Protein AF-A0A538LQ03-F1 (afdb_monomer)

Nearest PDB structures (foldseek):
  4dzg-assembly1_A  TM=8.318E-01  e=1.086E-07  Aeromonas hydrophila subsp. hydrophila ATCC 7966
  1pm4-assembly1_C  TM=5.950E-01  e=1.095E-03  Yersinia pseudotuberculosis
  3x0t-assembly2_B  TM=5.230E-01  e=1.884E-03  Vibrio parahaemolyticus M0605
  2yc4-assembly1_A  TM=4.981E-01  e=4.591E-02  Chlamydomonas reinhardtii
  2yc2-assembly2_B  TM=4.457E-01  e=8.906E-02  Chlamydomonas reinhardtii

pLDDT: mean 90.68, std 11.13, range [35.88, 98.88]

Structure (mmCIF, N/CA/C/O backbone):
data_AF-A0A538LQ03-F1
#
_entry.id   AF-A0A538LQ03-F1
#
loop_
_atom_site.group_PDB
_atom_site.id
_atom_site.type_symbol
_atom_site.label_atom_id
_atom_site.label_alt_id
_atom_site.label_comp_id
_atom_site.label_asym_id
_atom_site.label_entity_id
_atom_site.label_seq_id
_atom_site.pdbx_PDB_ins_code
_atom_site.Cartn_x
_atom_site.Cartn_y
_atom_site.Cartn_z
_atom_site.occupancy
_atom_site.B_iso_or_equiv
_atom_site.auth_seq_id
_atom_site.auth_comp_id
_atom_site.auth_asym_id
_atom_site.auth_atom_id
_atom_site.pdbx_PDB_model_num
ATOM 1 N N . MET A 1 1 ? 5.755 12.522 4.413 1.00 53.31 1 MET A N 1
ATOM 2 C CA . MET A 1 1 ? 7.023 13.303 4.413 1.00 53.31 1 MET A CA 1
ATOM 3 C C . MET A 1 1 ? 7.186 14.099 5.720 1.00 53.31 1 MET A C 1
ATOM 5 O O . MET A 1 1 ? 6.198 14.303 6.409 1.00 53.31 1 MET A O 1
ATOM 9 N N . GLN A 1 2 ? 8.404 14.537 6.096 1.00 43.56 2 GLN A N 1
ATOM 10 C CA . GLN A 1 2 ? 8.667 15.404 7.278 1.00 43.56 2 GLN A CA 1
ATOM 11 C C . GLN A 1 2 ? 9.223 16.809 6.935 1.00 43.56 2 GLN A C 1
ATOM 13 O O . GLN A 1 2 ? 9.561 17.558 7.851 1.00 43.56 2 GLN A O 1
ATOM 18 N N . ASN A 1 3 ? 9.298 17.206 5.655 1.00 45.72 3 ASN A N 1
ATOM 19 C CA . ASN A 1 3 ? 9.699 18.563 5.254 1.00 45.72 3 ASN A CA 1
ATOM 20 C C . ASN A 1 3 ? 8.519 19.335 4.622 1.00 45.72 3 ASN A C 1
ATOM 22 O O . ASN A 1 3 ? 8.229 19.113 3.451 1.00 45.72 3 ASN A O 1
ATOM 26 N N . PRO A 1 4 ? 7.880 20.273 5.345 1.00 44.44 4 PRO A N 1
ATOM 27 C CA . PRO A 1 4 ? 6.720 21.030 4.862 1.00 44.44 4 PRO A CA 1
ATOM 28 C C . PRO A 1 4 ? 6.959 21.909 3.623 1.00 44.44 4 PRO A C 1
ATOM 30 O O . PRO A 1 4 ? 5.992 22.368 3.028 1.00 44.44 4 PRO A O 1
ATOM 33 N N . ALA A 1 5 ? 8.216 22.199 3.259 1.00 46.69 5 ALA A N 1
ATOM 34 C CA . ALA A 1 5 ? 8.541 23.007 2.078 1.00 46.69 5 ALA A CA 1
ATOM 35 C C . ALA A 1 5 ? 8.542 22.199 0.765 1.00 46.69 5 ALA A C 1
ATOM 37 O O . ALA A 1 5 ? 8.423 22.787 -0.302 1.00 46.69 5 ALA A O 1
ATOM 38 N N . GLU A 1 6 ? 8.644 20.872 0.863 1.00 56.97 6 GLU A N 1
ATOM 39 C CA . GLU A 1 6 ? 8.714 19.928 -0.266 1.00 56.97 6 GLU A CA 1
ATOM 40 C C . GLU A 1 6 ? 7.572 18.894 -0.206 1.00 56.97 6 GLU A C 1
ATOM 42 O O . GLU A 1 6 ? 7.520 17.956 -0.998 1.00 56.97 6 GLU A O 1
ATOM 47 N N . ASP A 1 7 ? 6.666 19.037 0.769 1.00 63.66 7 ASP A N 1
ATOM 48 C CA . ASP A 1 7 ? 5.529 18.144 0.965 1.00 63.66 7 ASP A CA 1
ATOM 49 C C . ASP A 1 7 ? 4.462 18.455 -0.086 1.00 63.66 7 ASP A C 1
ATOM 51 O O . ASP A 1 7 ? 3.664 19.382 0.051 1.00 63.66 7 ASP A O 1
ATOM 55 N N . THR A 1 8 ? 4.469 17.680 -1.167 1.00 75.38 8 THR A N 1
ATOM 56 C CA . THR A 1 8 ? 3.486 17.772 -2.254 1.00 75.38 8 THR A CA 1
ATOM 57 C C . THR A 1 8 ? 2.180 17.045 -1.931 1.00 75.38 8 THR A C 1
ATOM 59 O O . THR A 1 8 ? 1.362 16.834 -2.826 1.00 75.38 8 THR A O 1
ATOM 62 N N . PHE A 1 9 ? 1.958 16.681 -0.659 1.00 84.94 9 PHE A N 1
ATOM 63 C CA . PHE A 1 9 ? 0.757 15.981 -0.223 1.00 84.94 9 PHE A CA 1
ATOM 64 C C . PHE A 1 9 ? -0.510 16.710 -0.669 1.00 84.94 9 PHE A C 1
ATOM 66 O O . PHE A 1 9 ? -0.747 17.880 -0.350 1.00 84.94 9 PHE A O 1
ATOM 73 N N . SER A 1 10 ? -1.371 15.970 -1.356 1.00 89.44 10 SER A N 1
ATOM 74 C CA . SER A 1 10 ? -2.671 16.444 -1.796 1.00 89.44 10 SER A CA 1
ATOM 75 C C . SER A 1 10 ? -3.767 15.618 -1.145 1.00 89.44 10 SER A C 1
ATOM 77 O O . SER A 1 10 ? -3.908 14.422 -1.391 1.00 89.44 10 SER A O 1
ATOM 79 N N . THR A 1 11 ? -4.623 16.278 -0.362 1.00 87.25 11 THR A N 1
ATOM 80 C CA . THR A 1 11 ? -5.806 15.628 0.222 1.00 87.25 11 THR A CA 1
ATOM 81 C C . THR A 1 11 ? -6.743 15.077 -0.854 1.00 87.25 11 THR A C 1
ATOM 83 O O . THR A 1 11 ? -7.378 14.050 -0.641 1.00 87.25 11 THR A O 1
ATOM 86 N N . ILE A 1 12 ? -6.832 15.739 -2.011 1.00 91.56 12 ILE A N 1
ATOM 87 C CA . ILE A 1 12 ? -7.685 15.284 -3.117 1.00 91.56 12 ILE A CA 1
ATOM 88 C C . ILE A 1 12 ? -7.093 14.029 -3.767 1.00 91.56 12 ILE A C 1
ATOM 90 O O . ILE A 1 12 ? -7.844 13.112 -4.089 1.00 91.56 12 ILE A O 1
ATOM 94 N N . GLU A 1 13 ? -5.768 13.965 -3.927 1.00 93.75 13 GLU A N 1
ATOM 95 C CA . GLU A 1 13 ? -5.090 12.768 -4.437 1.00 93.75 13 GLU A CA 1
ATOM 96 C C . GLU A 1 13 ? -5.285 11.589 -3.479 1.00 93.75 13 GLU A C 1
ATOM 98 O O . GLU A 1 13 ? -5.795 10.554 -3.896 1.00 93.75 13 GLU A O 1
ATOM 103 N N . ALA A 1 14 ? -5.027 11.781 -2.181 1.00 90.38 14 ALA A N 1
ATOM 104 C CA . ALA A 1 14 ? -5.251 10.755 -1.162 1.00 90.38 14 ALA A CA 1
ATOM 105 C C . ALA A 1 14 ? -6.704 10.245 -1.138 1.00 90.38 14 ALA A C 1
ATOM 107 O O . ALA A 1 14 ? -6.948 9.042 -1.081 1.00 90.38 14 ALA A O 1
ATOM 108 N N . GLN A 1 15 ? -7.691 11.139 -1.260 1.00 89.62 15 GLN A N 1
ATOM 109 C CA . GLN A 1 15 ? -9.102 10.747 -1.347 1.00 89.62 15 GLN A CA 1
ATOM 110 C C . GLN A 1 15 ? -9.434 9.979 -2.633 1.00 89.62 15 GLN A C 1
ATOM 112 O O . GLN A 1 15 ? -10.283 9.089 -2.602 1.00 89.62 15 GLN A O 1
ATOM 117 N N . ALA A 1 16 ? -8.796 10.308 -3.759 1.00 95.19 16 ALA A N 1
ATOM 118 C CA . ALA A 1 16 ? -8.988 9.594 -5.018 1.00 95.19 16 ALA A CA 1
ATOM 119 C C . ALA A 1 16 ? -8.391 8.177 -4.967 1.00 95.19 16 ALA A C 1
ATOM 121 O O . ALA A 1 16 ? -9.037 7.233 -5.424 1.00 95.19 16 ALA A O 1
ATOM 122 N N . ILE A 1 17 ? -7.207 8.032 -4.364 1.00 94.44 17 ILE A N 1
ATOM 123 C CA . ILE A 1 17 ? -6.542 6.751 -4.084 1.00 94.44 17 ILE A CA 1
ATOM 124 C C . ILE A 1 17 ? -7.436 5.878 -3.193 1.00 94.44 17 ILE A C 1
ATOM 126 O O . ILE A 1 17 ? -7.834 4.790 -3.608 1.00 94.44 17 ILE A O 1
ATOM 130 N N . ALA A 1 18 ? -7.863 6.400 -2.039 1.00 90.50 18 ALA A N 1
ATOM 131 C CA . ALA A 1 18 ? -8.771 5.713 -1.118 1.00 90.50 18 ALA A CA 1
ATOM 132 C C . ALA A 1 18 ? -10.097 5.311 -1.790 1.00 90.50 18 ALA A C 1
ATOM 134 O O . ALA A 1 18 ? -10.584 4.190 -1.632 1.00 90.50 18 ALA A O 1
ATOM 135 N N . TYR A 1 19 ? -10.674 6.201 -2.606 1.00 93.25 19 TYR A N 1
ATOM 136 C CA . TYR A 1 19 ? -11.875 5.884 -3.374 1.00 93.25 19 TYR A CA 1
ATOM 137 C C . TYR A 1 19 ? -11.641 4.706 -4.323 1.00 93.25 19 TYR A C 1
ATOM 139 O O . TYR A 1 19 ? -12.436 3.767 -4.314 1.00 93.25 19 TYR A O 1
ATOM 147 N N . ALA A 1 20 ? -10.576 4.726 -5.126 1.00 95.81 20 ALA A N 1
ATOM 148 C CA . ALA A 1 20 ? -10.274 3.646 -6.061 1.00 95.81 20 ALA A CA 1
ATOM 149 C C . ALA A 1 20 ? -9.995 2.319 -5.336 1.00 95.81 20 ALA A C 1
ATOM 151 O O . ALA A 1 20 ? -10.518 1.283 -5.755 1.00 95.81 20 ALA A O 1
ATOM 152 N N . TYR A 1 21 ? -9.272 2.353 -4.214 1.00 94.44 21 TYR A N 1
ATOM 153 C CA . TYR A 1 21 ? -9.023 1.172 -3.386 1.00 94.44 21 TYR A CA 1
ATOM 154 C C . TYR A 1 21 ? -10.332 0.581 -2.841 1.00 94.44 21 TYR A C 1
ATOM 156 O O . TYR A 1 21 ? -10.595 -0.605 -3.023 1.00 94.44 21 TYR A O 1
ATOM 164 N N . SER A 1 22 ? -11.249 1.414 -2.331 1.00 91.06 22 SER A N 1
ATOM 165 C CA . SER A 1 22 ? -12.585 0.969 -1.880 1.00 91.06 22 SER A CA 1
ATOM 166 C C . SER A 1 22 ? -13.462 0.366 -2.995 1.00 91.06 22 SER A C 1
ATOM 168 O O . SER A 1 22 ? -14.505 -0.237 -2.729 1.00 91.06 22 SER A O 1
ATOM 170 N N . LYS A 1 23 ? -13.080 0.547 -4.268 1.00 94.31 23 LYS A N 1
ATOM 171 C CA . LYS A 1 23 ? -13.726 -0.068 -5.441 1.00 94.31 23 LYS A CA 1
ATOM 172 C C . LYS A 1 23 ? -13.047 -1.359 -5.900 1.00 94.31 23 LYS A C 1
ATOM 174 O O . LYS A 1 23 ? -13.453 -1.899 -6.926 1.00 94.31 23 LYS A O 1
ATOM 179 N N . GLY A 1 24 ? -12.066 -1.860 -5.151 1.00 94.31 24 GLY A N 1
ATOM 180 C CA . GLY A 1 24 ? -11.332 -3.084 -5.465 1.00 94.31 24 GLY A CA 1
ATOM 181 C C . GLY A 1 24 ? -10.208 -2.885 -6.482 1.00 94.31 24 GLY A C 1
ATOM 182 O O . GLY A 1 24 ? -9.761 -3.860 -7.079 1.00 94.31 24 GLY A O 1
ATOM 183 N N . ALA A 1 25 ? -9.759 -1.647 -6.718 1.00 97.25 25 ALA A N 1
ATOM 184 C CA . ALA A 1 25 ? -8.578 -1.408 -7.541 1.00 97.25 25 ALA A CA 1
ATOM 185 C C . ALA A 1 25 ? -7.294 -1.716 -6.755 1.00 97.25 25 ALA A C 1
ATOM 187 O O . ALA A 1 25 ? -7.217 -1.455 -5.554 1.00 97.25 25 ALA A O 1
ATOM 188 N N . VAL A 1 26 ? -6.277 -2.216 -7.457 1.00 97.88 26 VAL A N 1
ATOM 189 C CA . VAL A 1 26 ? -4.885 -2.228 -6.982 1.00 97.88 26 VAL A CA 1
ATOM 190 C C . VAL A 1 26 ? -4.209 -0.985 -7.538 1.00 97.88 26 VAL A C 1
ATOM 192 O O . VAL A 1 26 ? -4.279 -0.726 -8.742 1.00 97.88 26 VAL A O 1
ATOM 195 N N . LEU A 1 27 ? -3.593 -0.203 -6.659 1.00 97.94 27 LEU A N 1
ATOM 196 C CA . LEU A 1 27 ? -2.934 1.043 -7.009 1.00 97.94 27 LEU A CA 1
ATOM 197 C C . LEU A 1 27 ? -1.433 0.816 -6.980 1.00 97.94 27 LEU A C 1
ATOM 199 O O . LEU A 1 27 ? -0.903 0.300 -6.006 1.00 97.94 27 LEU A O 1
ATOM 203 N N . VAL A 1 28 ? -0.764 1.178 -8.068 1.00 98.75 28 VAL A N 1
ATOM 204 C CA . VAL A 1 28 ? 0.671 0.962 -8.246 1.00 98.75 28 VAL A CA 1
ATOM 205 C C . VAL A 1 28 ? 1.285 2.273 -8.698 1.00 98.75 28 VAL A C 1
ATOM 207 O O . V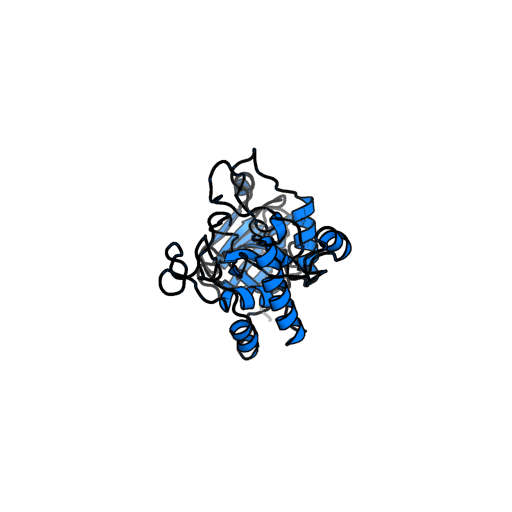AL A 1 28 ? 0.815 2.874 -9.668 1.00 98.75 28 VAL A O 1
ATOM 210 N N . ALA A 1 29 ? 2.334 2.716 -8.015 1.00 98.25 29 ALA A N 1
ATOM 211 C CA . ALA A 1 29 ? 2.996 3.972 -8.322 1.00 98.25 29 ALA A CA 1
ATOM 212 C C . ALA A 1 29 ? 4.516 3.833 -8.290 1.00 98.25 29 ALA A C 1
ATOM 214 O O . ALA A 1 29 ? 5.097 3.082 -7.513 1.00 98.25 29 ALA A O 1
ATOM 215 N N . ALA A 1 30 ? 5.171 4.597 -9.154 1.00 97.88 30 ALA A N 1
ATOM 216 C CA . ALA A 1 30 ? 6.613 4.753 -9.130 1.00 97.88 30 ALA A CA 1
ATOM 217 C C . ALA A 1 30 ? 7.032 5.564 -7.889 1.00 97.88 30 ALA A C 1
ATOM 219 O O . ALA A 1 30 ? 6.447 6.614 -7.626 1.00 97.88 30 ALA A O 1
ATOM 220 N N . VAL A 1 31 ? 8.073 5.132 -7.168 1.00 96.19 31 VAL A N 1
ATOM 221 C CA . VAL A 1 31 ? 8.580 5.867 -5.981 1.00 96.19 31 VAL A CA 1
ATOM 222 C C . VAL A 1 31 ? 9.226 7.218 -6.327 1.00 96.19 31 VAL A C 1
ATOM 224 O O . VAL A 1 31 ? 9.438 8.060 -5.450 1.00 96.19 31 VAL A O 1
ATOM 227 N N . GLY A 1 32 ? 9.510 7.452 -7.609 1.00 94.44 32 GLY A N 1
ATOM 228 C CA . GLY A 1 32 ? 10.061 8.693 -8.146 1.00 94.44 32 GLY A CA 1
ATOM 229 C C . GLY A 1 32 ? 11.525 8.567 -8.565 1.00 94.44 32 GLY A C 1
ATOM 230 O O . GLY A 1 32 ? 12.209 7.597 -8.224 1.00 94.44 32 GLY A O 1
ATOM 231 N N . ASN A 1 33 ? 11.985 9.556 -9.335 1.00 93.06 33 ASN A N 1
ATOM 232 C CA . ASN A 1 33 ? 13.361 9.647 -9.817 1.00 93.06 33 ASN A CA 1
ATOM 233 C C . ASN A 1 33 ? 14.015 10.910 -9.240 1.00 93.06 33 ASN A C 1
ATOM 235 O O . ASN A 1 33 ? 13.532 12.020 -9.462 1.00 93.06 33 ASN A O 1
ATOM 239 N N . GLY A 1 34 ? 15.084 10.738 -8.472 1.00 85.88 34 GLY A N 1
ATOM 240 C CA . GLY A 1 34 ? 15.733 11.786 -7.692 1.00 85.88 34 GLY A CA 1
ATOM 241 C C . GLY A 1 34 ? 16.721 12.641 -8.478 1.00 85.88 34 GLY A C 1
ATOM 242 O O . GLY A 1 34 ? 17.442 13.403 -7.848 1.00 85.88 34 GLY A O 1
ATOM 243 N N . ASP A 1 35 ? 16.770 12.543 -9.809 1.00 77.44 35 ASP A N 1
ATOM 244 C CA . ASP A 1 35 ? 17.813 13.121 -10.682 1.00 77.44 35 ASP A CA 1
ATOM 245 C C . ASP A 1 35 ? 17.981 14.646 -10.592 1.00 77.44 35 ASP A C 1
ATOM 247 O O . ASP A 1 35 ? 19.008 15.187 -11.006 1.00 77.44 35 ASP A O 1
ATOM 251 N N . GLU A 1 36 ? 17.028 15.344 -9.975 1.00 65.81 36 GLU A N 1
ATOM 252 C CA . GLU A 1 36 ? 17.066 16.794 -9.742 1.00 65.81 36 GLU A CA 1
ATOM 253 C C . GLU A 1 36 ? 17.008 17.170 -8.247 1.00 65.81 36 GLU A C 1
ATOM 255 O O . GLU A 1 36 ? 16.933 18.346 -7.889 1.00 65.81 36 GLU A O 1
ATOM 260 N N . ALA A 1 37 ? 17.058 16.186 -7.344 1.00 67.31 37 ALA A N 1
ATOM 261 C CA . ALA A 1 37 ? 16.914 16.409 -5.911 1.00 67.31 37 ALA A CA 1
ATOM 262 C C . ALA A 1 37 ? 18.208 16.945 -5.254 1.00 67.31 37 ALA A C 1
ATOM 264 O O . ALA A 1 37 ? 19.308 16.547 -5.649 1.00 67.31 37 ALA A O 1
ATOM 265 N N . PRO A 1 38 ? 18.113 17.771 -4.185 1.00 69.12 38 PRO A N 1
ATOM 266 C CA . PRO A 1 38 ? 19.280 18.286 -3.453 1.00 69.12 38 PRO A CA 1
ATOM 267 C C . PRO A 1 38 ? 20.184 17.194 -2.860 1.00 69.12 38 PRO A C 1
ATOM 269 O O . PRO A 1 38 ? 21.375 17.414 -2.643 1.00 69.12 38 PRO A O 1
ATOM 272 N N . SER A 1 39 ? 19.610 16.020 -2.582 1.00 73.75 39 SER A N 1
ATOM 273 C CA . SER A 1 39 ? 20.321 14.808 -2.185 1.00 73.75 39 SER A CA 1
ATOM 274 C C . SER A 1 39 ? 19.962 13.672 -3.135 1.00 73.75 39 SER A C 1
ATOM 276 O O . SER A 1 39 ? 18.783 13.346 -3.268 1.00 73.75 39 SER A O 1
ATOM 278 N N . GLN A 1 40 ? 20.973 13.043 -3.733 1.00 76.81 40 GLN A N 1
ATOM 279 C CA . GLN A 1 40 ? 20.802 11.888 -4.610 1.00 76.81 40 GLN A CA 1
ATOM 280 C C . GLN A 1 40 ? 21.556 10.681 -4.065 1.00 76.81 40 GLN A C 1
ATOM 282 O O . GLN A 1 40 ? 22.755 10.797 -3.779 1.00 76.81 40 GLN A O 1
ATOM 287 N N . PRO A 1 41 ? 20.890 9.522 -3.918 1.00 80.75 41 PRO A N 1
ATOM 288 C CA . PRO A 1 41 ? 19.453 9.270 -4.132 1.00 80.75 41 PRO A CA 1
ATOM 289 C C . PRO A 1 41 ? 18.552 9.968 -3.101 1.00 80.75 41 PRO A C 1
ATOM 291 O O . PRO A 1 41 ? 18.934 10.114 -1.937 1.00 80.75 41 PRO A O 1
ATOM 294 N N . TRP A 1 42 ? 17.341 10.354 -3.515 1.00 87.81 42 TRP A N 1
ATOM 295 C CA . TRP A 1 42 ? 16.349 10.960 -2.624 1.00 87.81 42 TRP A CA 1
ATOM 296 C C . TRP A 1 42 ? 15.796 9.907 -1.641 1.00 87.81 42 TRP A C 1
ATOM 298 O O . TRP A 1 42 ? 15.414 8.817 -2.077 1.00 87.81 42 TRP A O 1
ATOM 308 N N . PRO A 1 43 ? 15.767 10.183 -0.321 1.00 90.94 43 PRO A N 1
ATOM 309 C CA . PRO A 1 43 ? 15.463 9.179 0.702 1.00 90.94 43 PRO A CA 1
ATOM 310 C C . PRO A 1 43 ? 13.968 9.056 1.038 1.00 90.94 43 PRO A C 1
ATOM 312 O O . PRO A 1 43 ? 13.643 8.481 2.078 1.00 90.94 43 PRO A O 1
ATOM 315 N N . TYR A 1 44 ? 13.083 9.614 0.205 1.00 90.88 44 TYR A N 1
ATOM 316 C CA . TYR A 1 44 ? 11.634 9.481 0.365 1.00 90.88 44 TYR A CA 1
ATOM 317 C C . TYR A 1 44 ? 10.946 9.088 -0.945 1.00 90.88 44 TYR A C 1
ATOM 319 O O . TYR A 1 44 ? 11.350 9.529 -2.023 1.00 90.88 44 TYR A O 1
ATOM 327 N N . ALA A 1 45 ? 9.853 8.336 -0.857 1.00 92.88 45 ALA A N 1
ATOM 328 C CA . ALA A 1 45 ? 8.962 8.116 -1.988 1.00 92.88 45 ALA A CA 1
ATOM 329 C C . ALA A 1 45 ? 8.191 9.407 -2.310 1.00 92.88 45 ALA A C 1
ATOM 331 O O . ALA A 1 45 ? 7.889 10.222 -1.434 1.00 92.88 45 ALA A O 1
ATOM 332 N N . SER A 1 46 ? 7.873 9.607 -3.587 1.00 92.25 46 SER A N 1
ATOM 333 C CA . SER A 1 46 ? 6.987 10.686 -4.037 1.00 92.25 46 SER A CA 1
ATOM 334 C C . SER A 1 46 ? 5.523 10.269 -3.921 1.00 92.25 46 SER A C 1
ATOM 336 O O . SER A 1 46 ? 5.203 9.087 -4.024 1.00 92.25 46 SER A O 1
ATOM 338 N N . TYR A 1 47 ? 4.609 11.223 -3.755 1.00 92.12 47 TYR A N 1
ATOM 339 C CA . TYR A 1 47 ? 3.186 10.930 -3.934 1.00 92.12 47 TYR A CA 1
ATOM 340 C C . TYR A 1 47 ? 2.895 10.627 -5.422 1.00 92.12 47 TYR A C 1
ATOM 342 O O . TYR A 1 47 ? 3.525 11.239 -6.292 1.00 92.12 47 TYR A O 1
ATOM 350 N N . PRO A 1 48 ? 2.004 9.664 -5.734 1.00 95.00 48 PRO A N 1
ATOM 351 C CA . PRO A 1 48 ? 1.140 8.932 -4.805 1.00 95.00 48 PRO A CA 1
ATOM 352 C C . PRO A 1 48 ? 1.751 7.664 -4.182 1.00 95.00 48 PRO A C 1
ATOM 354 O O . PRO A 1 48 ? 1.072 7.052 -3.371 1.00 95.00 48 PRO A O 1
ATOM 357 N N . ALA A 1 49 ? 2.989 7.258 -4.499 1.00 95.81 49 ALA A N 1
ATOM 358 C CA . ALA A 1 49 ? 3.606 6.074 -3.875 1.00 95.81 49 ALA A CA 1
ATOM 359 C C . ALA A 1 49 ? 3.732 6.209 -2.347 1.00 95.81 49 ALA A C 1
ATOM 361 O O . ALA A 1 49 ? 3.598 5.233 -1.631 1.00 95.81 49 ALA A O 1
ATOM 362 N N . ALA A 1 50 ? 3.911 7.431 -1.837 1.00 93.69 50 ALA A N 1
ATOM 363 C CA . ALA A 1 50 ? 3.940 7.718 -0.401 1.00 93.69 50 ALA A CA 1
ATOM 364 C C . ALA A 1 50 ? 2.550 7.793 0.281 1.00 93.69 50 ALA A C 1
ATOM 366 O O . ALA A 1 50 ? 2.399 8.500 1.282 1.00 93.69 50 ALA A O 1
ATOM 367 N N . LEU A 1 51 ? 1.520 7.143 -0.274 1.00 91.00 51 LEU A N 1
ATOM 368 C CA . LEU A 1 51 ? 0.173 7.059 0.307 1.00 91.00 51 LEU A CA 1
ATOM 369 C C . LEU A 1 51 ? -0.146 5.619 0.731 1.00 91.00 51 LEU A C 1
ATOM 371 O O . LEU A 1 51 ? 0.282 4.693 0.046 1.00 91.00 51 LEU A O 1
ATOM 375 N N . PRO A 1 52 ? -0.957 5.427 1.790 1.00 88.69 52 PRO A N 1
ATOM 376 C CA . PRO A 1 52 ? -1.507 4.117 2.126 1.00 88.69 52 PRO A CA 1
ATOM 377 C C . PRO A 1 52 ? -2.218 3.460 0.939 1.00 88.69 52 PRO A C 1
ATOM 379 O O . PRO A 1 52 ? -2.810 4.140 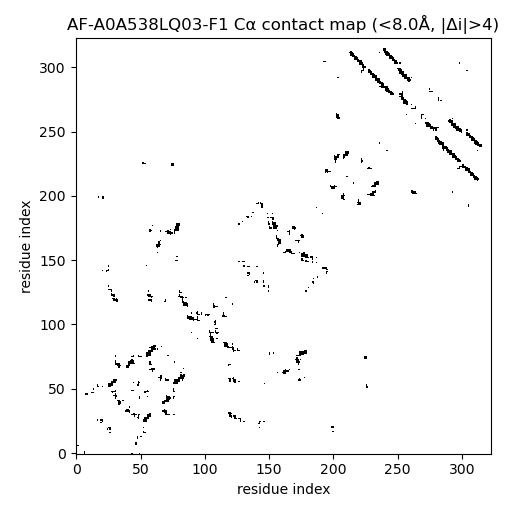0.089 1.00 88.69 52 PRO A O 1
ATOM 382 N N . HIS A 1 53 ? -2.170 2.130 0.909 1.00 91.38 53 HIS A N 1
ATOM 383 C CA . HIS A 1 53 ? -2.763 1.280 -0.127 1.00 91.38 53 HIS A CA 1
ATOM 384 C C . HIS A 1 53 ? -2.243 1.495 -1.564 1.00 91.38 53 HIS A C 1
ATOM 386 O O . HIS A 1 53 ? -2.899 1.083 -2.532 1.00 91.38 53 HIS A O 1
ATOM 392 N N . VAL A 1 54 ? -1.084 2.136 -1.733 1.00 96.44 54 VAL A N 1
ATOM 393 C CA . VAL A 1 54 ? -0.398 2.255 -3.023 1.00 96.44 54 VAL A CA 1
ATOM 394 C C . VAL A 1 54 ? 0.867 1.420 -2.983 1.00 96.44 54 VAL A C 1
ATOM 396 O O . VAL A 1 54 ? 1.761 1.711 -2.208 1.00 96.44 54 VAL A O 1
ATOM 399 N N . VAL A 1 55 ? 0.972 0.446 -3.885 1.00 98.38 55 VAL A N 1
ATOM 400 C CA . VAL A 1 55 ? 2.191 -0.345 -4.057 1.00 98.38 55 VAL A CA 1
ATOM 401 C C . VAL A 1 55 ? 3.261 0.539 -4.701 1.00 98.38 55 VAL A C 1
ATOM 403 O O . VAL A 1 55 ? 3.200 0.840 -5.903 1.00 98.38 55 VAL A O 1
ATOM 406 N N . GLY A 1 56 ? 4.226 0.978 -3.900 1.00 98.31 56 GLY A N 1
ATOM 407 C CA . GLY A 1 56 ? 5.387 1.753 -4.309 1.00 98.31 56 GLY A CA 1
ATOM 408 C C . GLY A 1 56 ? 6.434 0.879 -4.991 1.00 98.31 56 GLY A C 1
ATOM 409 O O . GLY A 1 56 ? 6.876 -0.133 -4.448 1.00 98.31 56 GLY A O 1
ATOM 410 N N . VAL A 1 57 ? 6.845 1.274 -6.200 1.00 98.81 57 VAL A N 1
ATOM 411 C CA . VAL A 1 57 ? 7.758 0.487 -7.039 1.00 98.81 57 VAL A CA 1
ATOM 412 C C . VAL A 1 57 ? 9.064 1.222 -7.327 1.00 98.81 57 VAL A C 1
ATOM 414 O O . VAL A 1 57 ? 9.068 2.244 -8.028 1.00 98.81 57 VAL A O 1
ATOM 417 N N . SER A 1 58 ? 10.182 0.671 -6.846 1.00 98.19 58 SER A N 1
ATOM 418 C CA . SER A 1 58 ? 11.535 1.111 -7.208 1.00 98.19 58 SER A CA 1
ATOM 419 C C . SER A 1 58 ? 12.075 0.413 -8.463 1.00 98.19 58 SER A C 1
ATOM 421 O O . SER A 1 58 ? 11.544 -0.594 -8.942 1.00 98.19 58 SER A O 1
ATOM 423 N N . ALA A 1 59 ? 13.127 0.984 -9.052 1.00 97.69 59 ALA A N 1
ATOM 424 C CA . ALA A 1 59 ? 13.719 0.475 -10.283 1.00 97.69 59 ALA A CA 1
ATOM 425 C C . ALA A 1 59 ? 14.870 -0.499 -10.003 1.00 97.69 59 ALA A C 1
ATOM 427 O O . ALA A 1 59 ? 15.682 -0.293 -9.104 1.00 97.69 59 ALA A O 1
ATOM 428 N N . LEU A 1 60 ? 15.002 -1.511 -10.857 1.00 97.19 60 LEU A N 1
ATOM 429 C CA . LEU A 1 60 ? 16.179 -2.369 -10.949 1.00 97.19 60 LEU A CA 1
ATOM 430 C C . LEU A 1 60 ? 16.854 -2.228 -12.309 1.00 97.19 60 LEU A C 1
ATOM 432 O O . LEU A 1 60 ? 16.204 -2.129 -13.354 1.00 97.19 60 LEU A O 1
ATOM 436 N N . THR A 1 61 ? 18.179 -2.286 -12.307 1.00 95.25 61 THR A N 1
ATOM 437 C CA . THR A 1 61 ? 18.964 -2.498 -13.520 1.00 95.25 61 THR A CA 1
ATOM 438 C C . THR A 1 61 ? 18.924 -3.968 -13.935 1.00 95.25 61 THR A C 1
ATOM 440 O O . THR A 1 61 ? 18.562 -4.854 -13.157 1.00 95.25 61 THR A O 1
ATOM 443 N N . ARG A 1 62 ? 19.385 -4.267 -15.156 1.00 91.88 62 ARG A N 1
ATOM 444 C CA . ARG A 1 62 ? 19.536 -5.653 -15.637 1.00 91.88 62 ARG A CA 1
ATOM 445 C C . ARG A 1 62 ? 20.406 -6.523 -14.719 1.00 91.88 62 ARG A C 1
ATOM 447 O O . ARG A 1 62 ? 20.201 -7.729 -14.668 1.00 91.88 62 ARG A O 1
ATOM 454 N N . SER A 1 63 ? 21.370 -5.934 -14.009 1.00 90.56 63 SER A N 1
ATOM 455 C CA . SER A 1 63 ? 22.229 -6.666 -13.073 1.00 90.56 63 SER A CA 1
ATOM 456 C C . SER A 1 63 ? 21.571 -6.924 -11.716 1.00 90.56 63 SER A C 1
ATOM 458 O O . SER A 1 63 ? 22.208 -7.537 -10.871 1.00 90.56 63 SER A O 1
ATOM 460 N N . GLY A 1 64 ? 20.342 -6.443 -11.493 1.00 91.69 64 GLY A N 1
ATOM 461 C CA . GLY A 1 64 ? 19.630 -6.537 -10.219 1.00 91.69 64 GLY A CA 1
ATOM 462 C C . GLY A 1 64 ? 19.995 -5.450 -9.208 1.00 91.69 64 GLY A C 1
ATOM 463 O O . GLY A 1 64 ? 19.584 -5.555 -8.061 1.00 91.69 64 GLY A O 1
ATOM 464 N N . ASN A 1 65 ? 20.753 -4.419 -9.602 1.00 95.19 65 ASN A N 1
ATOM 465 C CA . ASN A 1 65 ? 21.091 -3.311 -8.707 1.00 95.19 65 ASN A CA 1
ATOM 466 C C . ASN A 1 65 ? 19.987 -2.248 -8.729 1.00 95.19 65 ASN A C 1
ATOM 468 O O . ASN A 1 65 ? 19.374 -2.027 -9.771 1.00 95.19 65 ASN A O 1
ATOM 472 N N . VAL A 1 66 ? 19.801 -1.530 -7.624 1.00 95.69 66 VAL A N 1
ATOM 473 C CA . VAL A 1 66 ? 18.948 -0.333 -7.590 1.00 95.69 66 VAL A CA 1
ATOM 474 C C . VAL A 1 66 ? 19.768 0.867 -8.095 1.00 95.69 66 VAL A C 1
ATOM 476 O O . VAL A 1 66 ? 20.807 1.177 -7.497 1.00 95.69 66 VAL A O 1
ATOM 479 N N . PRO A 1 67 ? 19.380 1.518 -9.209 1.00 94.25 67 PRO A N 1
ATOM 480 C CA . PRO A 1 67 ? 20.107 2.657 -9.761 1.00 94.25 67 PRO A CA 1
ATOM 481 C C . PRO A 1 67 ? 19.971 3.892 -8.859 1.00 94.25 67 PRO A C 1
ATOM 483 O O . PRO A 1 67 ? 18.988 4.036 -8.134 1.00 94.25 67 PRO A O 1
ATOM 486 N N . ASP A 1 68 ? 20.954 4.797 -8.902 1.00 91.75 68 ASP A N 1
ATOM 487 C CA . ASP A 1 68 ? 20.994 5.972 -8.014 1.00 91.75 68 ASP A CA 1
ATOM 488 C C . ASP A 1 68 ? 19.868 6.983 -8.279 1.00 91.75 68 ASP A C 1
ATOM 490 O O . ASP A 1 68 ? 19.511 7.722 -7.365 1.00 91.75 68 ASP A O 1
ATOM 494 N N . PHE A 1 69 ? 19.266 6.978 -9.474 1.00 92.69 69 PHE A N 1
ATOM 495 C CA . PHE A 1 69 ? 18.080 7.790 -9.749 1.00 92.69 69 PHE A CA 1
ATOM 496 C C . PHE A 1 69 ? 16.858 7.315 -8.963 1.00 92.69 69 PHE A C 1
ATOM 498 O O . PHE A 1 69 ? 15.964 8.104 -8.687 1.00 92.69 69 PHE A O 1
ATOM 505 N N . SER A 1 70 ? 16.773 6.027 -8.611 1.00 95.81 70 SER A N 1
ATOM 506 C CA . SER A 1 70 ? 15.583 5.491 -7.957 1.00 95.81 70 SER A CA 1
ATOM 507 C C . SER A 1 70 ? 15.497 6.040 -6.542 1.00 95.81 70 SER A C 1
ATOM 509 O O . SER A 1 70 ? 16.382 5.793 -5.713 1.00 95.81 70 SER A O 1
ATOM 511 N N . ASN A 1 71 ? 14.401 6.741 -6.252 1.00 95.06 71 ASN A N 1
ATOM 512 C CA . ASN A 1 71 ? 14.102 7.154 -4.891 1.00 95.06 71 ASN A CA 1
ATOM 513 C C . ASN A 1 71 ? 14.025 5.934 -3.969 1.00 95.06 71 ASN A C 1
ATOM 515 O O . ASN A 1 71 ? 13.787 4.801 -4.399 1.00 95.06 71 ASN A O 1
ATOM 519 N N . ARG A 1 72 ? 14.258 6.191 -2.689 1.00 92.94 72 ARG A N 1
ATOM 520 C CA . ARG A 1 72 ? 14.261 5.195 -1.621 1.00 92.94 72 ARG A CA 1
ATOM 521 C C . ARG A 1 72 ? 13.237 5.605 -0.595 1.00 92.94 72 ARG A C 1
ATOM 523 O O . ARG A 1 72 ? 13.035 6.794 -0.400 1.00 92.94 72 ARG A O 1
ATOM 530 N N . ASP A 1 73 ? 12.650 4.648 0.094 1.00 94.62 73 ASP A N 1
ATOM 531 C CA . ASP A 1 73 ? 11.814 4.947 1.246 1.00 94.62 73 ASP A CA 1
ATOM 532 C C . ASP A 1 73 ? 11.763 3.717 2.150 1.00 94.62 73 ASP A C 1
ATOM 534 O O . ASP A 1 73 ? 11.524 2.618 1.656 1.00 94.62 73 ASP A O 1
ATOM 538 N N . PRO A 1 74 ? 12.026 3.841 3.458 1.00 93.56 74 PRO A N 1
ATOM 539 C CA . PRO A 1 74 ? 11.939 2.702 4.360 1.00 93.56 74 PRO A CA 1
ATOM 540 C C . PRO A 1 74 ? 10.502 2.223 4.586 1.00 93.56 74 PRO A C 1
ATOM 542 O O . PRO A 1 74 ? 10.340 1.117 5.089 1.00 93.56 74 PRO A O 1
ATOM 545 N N . ILE A 1 75 ? 9.482 3.025 4.275 1.00 92.56 75 ILE A N 1
ATOM 546 C CA . ILE A 1 75 ? 8.067 2.704 4.483 1.00 92.56 75 ILE A CA 1
ATOM 547 C C . ILE A 1 75 ? 7.352 2.463 3.157 1.00 92.56 75 ILE A C 1
ATOM 549 O O . ILE A 1 75 ? 6.735 1.425 3.036 1.00 92.56 75 ILE A O 1
ATOM 553 N N . PHE A 1 76 ? 7.485 3.350 2.173 1.00 95.31 76 PHE A N 1
ATOM 554 C CA . PHE A 1 76 ? 6.625 3.390 0.974 1.00 95.31 76 PHE A CA 1
ATOM 555 C C . PHE A 1 76 ? 7.268 2.835 -0.308 1.00 95.31 76 PHE A C 1
ATOM 557 O O . PHE A 1 76 ? 6.919 3.217 -1.425 1.00 95.31 76 PHE A O 1
ATOM 564 N N . ASN A 1 77 ? 8.309 2.025 -0.158 1.00 97.44 77 ASN A N 1
ATOM 565 C CA . ASN A 1 77 ? 8.902 1.285 -1.260 1.00 97.44 77 ASN A CA 1
ATOM 566 C C . ASN A 1 77 ? 8.675 -0.200 -0.996 1.00 97.44 77 ASN A C 1
ATOM 568 O O . ASN A 1 77 ? 9.352 -0.781 -0.144 1.00 97.44 77 ASN A O 1
ATOM 572 N N . ASP A 1 78 ? 7.722 -0.795 -1.706 1.00 98.12 78 ASP A N 1
ATOM 573 C CA . ASP A 1 78 ? 7.157 -2.093 -1.331 1.00 98.12 78 ASP A CA 1
ATOM 574 C C . ASP A 1 78 ? 7.768 -3.221 -2.130 1.00 98.12 78 ASP A C 1
ATOM 576 O O . ASP A 1 78 ? 8.068 -4.274 -1.577 1.00 98.12 78 ASP A O 1
ATOM 580 N N . LEU A 1 79 ? 8.062 -2.995 -3.407 1.00 98.62 79 LEU A N 1
ATOM 581 C CA . LEU A 1 79 ? 8.898 -3.899 -4.184 1.00 98.62 79 LEU A CA 1
ATOM 582 C C . LEU A 1 79 ? 9.593 -3.168 -5.328 1.00 98.62 79 LEU A C 1
ATOM 584 O O . LEU A 1 79 ? 9.393 -1.985 -5.587 1.00 98.62 79 LEU A O 1
ATOM 588 N N . SER A 1 80 ? 10.416 -3.900 -6.057 1.00 98.50 80 SER A N 1
ATOM 589 C CA . SER A 1 80 ? 11.209 -3.372 -7.152 1.00 98.50 80 SER A CA 1
ATOM 590 C C . SER A 1 80 ? 10.984 -4.172 -8.427 1.00 98.50 80 SER A C 1
ATOM 592 O O . SER A 1 80 ? 10.712 -5.373 -8.408 1.00 98.50 80 SER A O 1
ATOM 594 N N . ALA A 1 81 ? 11.088 -3.515 -9.575 1.00 98.56 81 ALA A N 1
ATOM 595 C CA . ALA A 1 81 ? 10.970 -4.166 -10.876 1.00 98.56 81 ALA A CA 1
ATOM 596 C C . ALA A 1 81 ? 11.974 -3.564 -11.869 1.00 98.56 81 ALA A C 1
ATOM 598 O O . ALA A 1 81 ? 12.490 -2.468 -11.636 1.00 98.56 81 ALA A O 1
ATOM 599 N N . PRO A 1 82 ? 12.300 -4.255 -12.978 1.00 97.44 82 PRO A N 1
ATOM 600 C CA . PRO A 1 82 ? 13.198 -3.716 -13.995 1.00 97.44 82 PRO A CA 1
ATOM 601 C C . PRO A 1 82 ? 12.772 -2.313 -14.446 1.00 97.44 82 PRO A C 1
ATOM 603 O O . PRO A 1 82 ? 11.659 -2.125 -14.917 1.00 97.44 82 PRO A O 1
ATOM 606 N N . GLY A 1 83 ? 13.650 -1.324 -14.316 1.00 95.69 83 GLY A N 1
ATOM 607 C CA . GLY A 1 83 ? 13.335 0.076 -14.620 1.00 95.69 83 GLY A CA 1
ATOM 608 C C . GLY A 1 83 ? 14.436 0.816 -15.370 1.00 95.69 83 GLY A C 1
ATOM 609 O O . GLY A 1 83 ? 14.302 2.009 -15.598 1.00 95.69 83 GLY A O 1
ATOM 610 N N . ALA A 1 84 ? 15.521 0.143 -15.756 1.00 93.19 84 ALA A N 1
ATOM 611 C CA . ALA A 1 84 ? 16.591 0.738 -16.553 1.00 93.19 84 ALA A CA 1
ATOM 612 C C . ALA A 1 84 ? 16.800 -0.031 -17.861 1.00 93.19 84 ALA A C 1
ATOM 614 O O . ALA A 1 84 ? 16.794 -1.266 -17.866 1.00 93.19 84 ALA A O 1
ATOM 615 N N . SER A 1 85 ? 17.039 0.707 -18.953 1.00 89.75 85 SER A N 1
ATOM 616 C CA . SER A 1 85 ? 17.198 0.153 -20.307 1.00 89.75 85 SER A CA 1
ATOM 617 C C . SER A 1 85 ? 15.982 -0.671 -20.753 1.00 89.75 85 SER A C 1
ATOM 619 O O . SER A 1 85 ? 16.123 -1.796 -21.244 1.00 89.75 85 SER A O 1
ATOM 621 N N . ILE A 1 86 ? 14.780 -0.127 -20.537 1.00 92.19 86 ILE A N 1
ATOM 622 C CA . ILE A 1 86 ? 13.521 -0.812 -20.846 1.00 92.19 86 ILE A CA 1
ATOM 623 C C . ILE A 1 86 ? 13.092 -0.501 -22.276 1.00 92.19 86 ILE A C 1
ATOM 625 O O . ILE A 1 86 ? 12.780 0.635 -22.624 1.00 92.19 86 ILE A O 1
ATOM 629 N N . PHE A 1 87 ? 13.045 -1.547 -23.098 1.00 91.56 87 PHE A N 1
ATOM 630 C CA . PHE A 1 87 ? 12.489 -1.473 -24.442 1.00 91.56 87 PHE A CA 1
ATOM 631 C C . PHE A 1 87 ? 10.961 -1.483 -24.379 1.00 91.56 87 PHE A C 1
ATOM 633 O O . PHE A 1 87 ? 10.369 -2.349 -23.730 1.00 91.56 87 PHE A O 1
ATOM 640 N N . SER A 1 88 ? 10.315 -0.535 -25.054 1.00 92.25 88 SER A N 1
ATOM 641 C CA . SER A 1 88 ? 8.858 -0.415 -25.043 1.00 92.25 88 SER A CA 1
ATOM 642 C C . SER A 1 88 ? 8.320 0.173 -26.346 1.00 92.25 88 SER A C 1
ATOM 644 O O . SER A 1 88 ? 9.059 0.646 -27.212 1.00 92.25 88 SER A O 1
ATOM 646 N N . THR A 1 89 ? 7.000 0.147 -26.498 1.00 92.31 89 THR A N 1
ATOM 647 C CA . THR A 1 89 ? 6.311 0.873 -27.566 1.00 92.31 89 THR A CA 1
ATOM 648 C C . THR A 1 89 ? 6.475 2.379 -27.380 1.00 92.31 89 THR A C 1
ATOM 650 O O . THR A 1 89 ? 6.426 2.881 -26.258 1.00 92.31 89 THR A O 1
ATOM 653 N N . PHE A 1 90 ? 6.592 3.115 -28.481 1.00 91.12 90 PHE A N 1
ATOM 654 C CA . PHE A 1 90 ? 6.665 4.573 -28.500 1.00 91.12 90 PHE A CA 1
ATOM 655 C C . PHE A 1 90 ? 5.715 5.131 -29.569 1.00 91.12 90 PHE A C 1
ATOM 657 O O . PHE A 1 90 ? 5.508 4.476 -30.595 1.00 91.12 90 PHE A O 1
ATOM 664 N N . PRO A 1 91 ? 5.108 6.320 -29.389 1.00 91.56 91 PRO A N 1
ATOM 665 C CA . PRO A 1 91 ? 4.182 6.857 -30.380 1.00 91.56 91 PRO A CA 1
ATOM 666 C C . PRO A 1 91 ? 4.821 6.942 -31.772 1.00 91.56 91 PRO A C 1
ATOM 668 O O . PRO A 1 91 ? 5.787 7.674 -31.991 1.00 91.56 91 PRO A O 1
ATOM 671 N N . LYS A 1 92 ? 4.256 6.209 -32.739 1.00 90.75 92 LYS A N 1
ATOM 672 C CA . LYS A 1 92 ? 4.805 6.093 -34.103 1.00 90.75 92 LYS A CA 1
ATOM 673 C C . LYS A 1 92 ? 4.952 7.443 -34.815 1.00 90.75 92 LYS A C 1
ATOM 675 O O . LYS A 1 92 ? 5.859 7.629 -35.619 1.00 90.75 92 LYS A O 1
ATOM 680 N N . SER A 1 93 ? 4.080 8.404 -34.507 1.00 90.62 93 SER A N 1
ATOM 681 C CA . SER A 1 93 ? 4.176 9.774 -35.026 1.00 90.62 93 SER A CA 1
ATOM 682 C C . SER A 1 93 ? 5.433 10.512 -34.555 1.00 90.62 93 SER A C 1
ATOM 684 O O . SER A 1 93 ? 5.889 11.414 -35.249 1.00 90.62 93 SER A O 1
ATOM 686 N N . LEU A 1 94 ? 5.994 10.138 -33.401 1.00 89.12 94 LEU A N 1
ATOM 687 C CA . LEU A 1 94 ? 7.200 10.744 -32.835 1.00 89.12 94 LEU A CA 1
ATOM 688 C C . LEU A 1 94 ? 8.481 10.030 -33.288 1.00 89.12 94 LEU A C 1
ATOM 690 O O . LEU A 1 94 ? 9.512 10.681 -33.439 1.00 89.12 94 LEU A O 1
ATOM 694 N N . THR A 1 95 ? 8.429 8.724 -33.573 1.00 90.81 95 THR A N 1
ATOM 695 C CA . THR A 1 95 ? 9.593 7.987 -34.106 1.00 90.81 95 THR A CA 1
ATOM 696 C C . THR A 1 95 ? 9.910 8.340 -35.558 1.00 90.81 95 THR A C 1
ATOM 698 O O . THR A 1 95 ? 11.055 8.201 -35.987 1.00 90.81 95 THR A O 1
ATOM 701 N N . GLY A 1 96 ? 8.922 8.836 -36.316 1.00 85.75 96 GLY A N 1
ATOM 702 C CA . GLY A 1 96 ? 9.079 9.193 -37.732 1.00 85.75 96 GLY A CA 1
ATOM 703 C C . GLY A 1 96 ? 10.103 10.304 -37.996 1.00 85.75 96 GLY A C 1
ATOM 704 O O . GLY A 1 96 ? 10.557 10.462 -39.127 1.00 85.75 96 GLY A O 1
ATOM 705 N N . LEU A 1 97 ? 10.508 11.041 -36.955 1.00 82.94 97 LEU A N 1
ATOM 706 C CA . LEU A 1 97 ? 11.607 12.009 -37.012 1.00 82.94 97 LEU A CA 1
ATOM 707 C C . LEU A 1 97 ? 12.975 11.329 -37.193 1.00 82.94 97 LEU A C 1
ATOM 709 O O . LEU A 1 97 ? 13.906 11.937 -37.716 1.00 82.94 97 LEU A O 1
ATOM 713 N N . ASN A 1 98 ? 13.096 10.058 -36.806 1.00 87.44 98 ASN A N 1
ATOM 714 C CA . ASN A 1 98 ? 14.295 9.249 -36.972 1.00 87.44 98 ASN A CA 1
ATOM 715 C C . ASN A 1 98 ? 14.170 8.349 -38.213 1.00 87.44 98 ASN A C 1
ATOM 717 O O . ASN A 1 98 ? 13.961 7.140 -38.113 1.00 87.44 98 ASN A O 1
ATOM 721 N N . ILE A 1 99 ? 14.279 8.966 -39.394 1.00 86.25 99 ILE A N 1
ATOM 722 C CA . ILE A 1 99 ? 13.989 8.364 -40.712 1.00 86.25 99 ILE A CA 1
ATOM 723 C C . ILE A 1 99 ? 14.821 7.096 -40.993 1.00 86.25 99 ILE A C 1
ATOM 725 O O . ILE A 1 99 ? 14.369 6.207 -41.709 1.00 86.25 99 ILE A O 1
ATOM 729 N N . GLY A 1 100 ? 16.027 6.996 -40.429 1.00 88.62 100 GLY A N 1
ATOM 730 C CA . GLY A 1 100 ? 16.924 5.850 -40.620 1.00 88.62 100 GLY A CA 1
ATOM 731 C C . GLY A 1 100 ? 16.693 4.681 -39.661 1.00 88.62 100 GLY A C 1
ATOM 732 O O . GLY A 1 100 ? 17.391 3.676 -39.764 1.00 88.62 100 GLY A O 1
ATOM 733 N N . CYS A 1 101 ? 15.763 4.806 -38.713 1.00 90.50 101 CYS A N 1
ATOM 734 C CA . CYS A 1 101 ? 15.537 3.788 -37.698 1.00 90.50 101 CYS A CA 1
ATOM 735 C C . CYS A 1 101 ? 14.473 2.778 -38.161 1.00 90.50 101 CYS A C 1
ATOM 737 O O . CYS A 1 101 ? 13.352 3.196 -38.473 1.00 90.50 101 CYS A O 1
ATOM 739 N N . PRO A 1 102 ? 14.798 1.472 -38.233 1.00 89.06 102 PRO A N 1
ATOM 740 C CA . PRO A 1 102 ? 13.899 0.464 -38.795 1.00 89.06 102 PRO A CA 1
ATOM 741 C C . PRO A 1 102 ? 12.682 0.183 -37.900 1.00 89.06 102 PRO A C 1
ATOM 743 O O . PRO A 1 102 ? 11.586 -0.047 -38.413 1.00 89.06 102 PRO A O 1
ATOM 746 N N . ASP A 1 103 ? 12.843 0.283 -36.580 1.00 90.19 103 ASP A N 1
ATOM 747 C CA 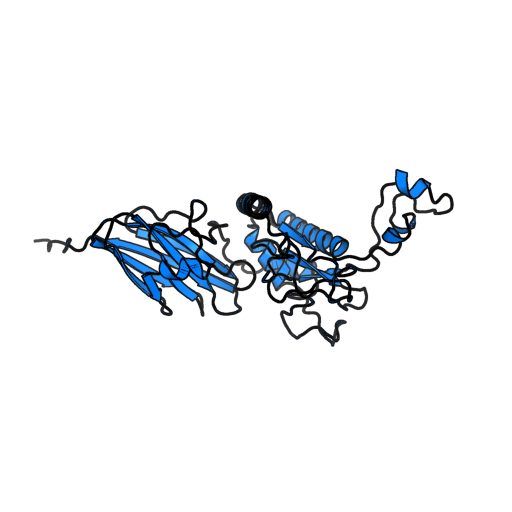. ASP A 1 103 ? 11.847 -0.126 -35.581 1.00 90.19 103 ASP A CA 1
ATOM 748 C C . ASP A 1 103 ? 10.883 1.014 -35.201 1.00 90.19 103 ASP A C 1
ATOM 750 O O . ASP A 1 103 ? 10.702 1.387 -34.040 1.00 90.19 103 ASP A O 1
ATOM 754 N N . GLN A 1 104 ? 10.262 1.622 -36.213 1.00 92.56 104 GLN A N 1
ATOM 755 C CA . GLN A 1 104 ? 9.298 2.710 -36.026 1.00 92.56 104 GLN A CA 1
ATOM 756 C C . GLN A 1 104 ? 8.141 2.286 -35.109 1.00 92.56 104 GLN A C 1
ATOM 758 O O . GLN A 1 104 ? 7.518 1.247 -35.321 1.00 92.56 104 GLN A O 1
ATOM 763 N N . GLY A 1 105 ? 7.789 3.135 -34.142 1.00 92.31 105 GLY A N 1
ATOM 764 C CA . GLY A 1 105 ? 6.808 2.809 -33.103 1.00 92.31 105 GLY A CA 1
ATOM 765 C C . GLY A 1 105 ? 7.393 2.162 -31.842 1.00 92.31 105 GLY A C 1
ATOM 766 O O . GLY A 1 105 ? 6.628 1.766 -30.965 1.00 92.31 105 GLY A O 1
ATOM 767 N N . TYR A 1 106 ? 8.720 2.079 -31.726 1.00 93.00 106 TYR A N 1
ATOM 768 C CA . TYR A 1 106 ? 9.412 1.597 -30.531 1.00 93.00 106 TYR A CA 1
ATOM 769 C C . TYR A 1 106 ? 10.396 2.627 -29.974 1.00 93.00 106 TYR A C 1
ATOM 771 O O . TYR A 1 106 ? 10.825 3.554 -30.670 1.00 93.00 106 TYR A O 1
ATOM 779 N N . SER A 1 107 ? 10.734 2.458 -28.696 1.00 90.81 107 SER A N 1
ATOM 780 C CA . SER A 1 107 ? 11.592 3.347 -27.911 1.00 90.81 107 SER A CA 1
ATOM 781 C C . SER A 1 107 ? 12.975 3.551 -28.533 1.00 90.81 107 SER A C 1
ATOM 783 O O . SER A 1 107 ? 13.501 4.660 -28.489 1.00 90.81 107 SER A O 1
ATOM 785 N N . ASP A 1 108 ? 13.511 2.545 -29.228 1.00 89.75 108 ASP A N 1
ATOM 786 C CA . ASP A 1 108 ? 14.803 2.631 -29.925 1.00 89.75 108 ASP A CA 1
ATOM 787 C C . ASP A 1 108 ? 14.829 3.736 -30.993 1.00 89.75 108 ASP A C 1
ATOM 789 O O . ASP A 1 108 ? 15.841 4.419 -31.193 1.00 89.75 108 ASP A O 1
ATOM 793 N N . CYS A 1 109 ? 13.688 3.984 -31.637 1.00 90.94 109 CYS A N 1
ATOM 794 C CA . CYS A 1 109 ? 13.519 5.066 -32.601 1.00 90.94 109 CYS A CA 1
ATOM 795 C C . CYS A 1 109 ? 13.016 6.376 -31.973 1.00 90.94 109 CYS A C 1
ATOM 797 O O . CYS A 1 109 ? 12.795 7.344 -32.703 1.00 90.94 109 CYS A O 1
ATOM 799 N N . GLY A 1 110 ? 12.844 6.422 -30.651 1.00 88.06 110 GLY A N 1
ATOM 800 C CA . GLY A 1 110 ? 12.466 7.612 -29.894 1.00 88.06 110 GLY A CA 1
ATOM 801 C C . GLY A 1 110 ? 13.584 8.657 -29.790 1.00 88.06 110 GLY A C 1
ATOM 802 O O . GLY A 1 110 ? 14.666 8.530 -30.384 1.00 88.06 110 GLY A O 1
ATOM 803 N N . THR A 1 111 ? 13.306 9.717 -29.025 1.00 83.94 111 THR A N 1
ATOM 804 C CA . THR A 1 111 ? 14.307 10.730 -28.653 1.00 83.94 111 THR A CA 1
ATOM 805 C C . THR A 1 111 ? 15.379 10.119 -27.741 1.00 83.94 111 THR A C 1
ATOM 807 O O . THR A 1 111 ? 15.240 8.982 -27.285 1.00 83.94 111 THR A O 1
ATOM 810 N N . SER A 1 112 ? 16.463 10.857 -27.475 1.00 79.19 112 SER A N 1
ATOM 811 C CA . SER A 1 112 ? 17.544 10.414 -26.574 1.00 79.19 112 SER A CA 1
ATOM 812 C C . SER A 1 112 ? 17.020 9.865 -25.250 1.00 79.19 112 SER A C 1
ATOM 814 O O . SER A 1 112 ? 17.468 8.810 -24.809 1.00 79.19 112 SER A O 1
ATOM 816 N N . ASP A 1 113 ? 16.019 10.540 -24.691 1.00 75.38 113 ASP A N 1
ATOM 817 C CA . ASP A 1 113 ? 15.479 10.281 -23.355 1.00 75.38 113 ASP A CA 1
ATOM 818 C C . ASP A 1 113 ? 14.671 8.976 -23.301 1.00 75.38 113 ASP A C 1
ATOM 820 O O . ASP A 1 113 ? 14.509 8.381 -22.241 1.00 75.38 113 ASP A O 1
ATOM 824 N N . TYR A 1 114 ? 14.197 8.493 -24.455 1.00 79.50 114 TYR A N 1
ATOM 825 C CA . TYR A 1 114 ? 13.421 7.257 -24.560 1.00 79.50 114 TYR A CA 1
ATOM 826 C C . TYR A 1 114 ? 14.192 6.107 -25.217 1.00 79.50 114 TYR A C 1
ATOM 828 O O . TYR A 1 114 ? 13.786 4.961 -25.073 1.00 79.50 114 TYR A O 1
ATOM 836 N N . ARG A 1 115 ? 15.320 6.354 -25.897 1.00 77.81 115 ARG A N 1
ATOM 837 C CA . ARG A 1 115 ? 16.122 5.280 -26.514 1.00 77.81 115 ARG A CA 1
ATOM 838 C C . ARG A 1 115 ? 16.811 4.381 -25.486 1.00 77.81 115 ARG A C 1
ATOM 840 O O . ARG A 1 115 ? 16.938 3.188 -25.714 1.00 77.81 115 ARG A O 1
ATOM 847 N N . ASN A 1 116 ? 17.229 4.942 -24.355 1.00 74.75 116 ASN A N 1
ATOM 848 C CA . ASN A 1 116 ? 17.781 4.197 -23.219 1.00 74.75 116 ASN A CA 1
ATOM 849 C C . ASN A 1 116 ? 16.907 4.419 -21.987 1.00 74.75 116 ASN A C 1
ATOM 851 O O . ASN A 1 116 ? 17.418 4.761 -20.925 1.00 74.75 116 ASN A O 1
ATOM 855 N N . ALA A 1 117 ? 15.590 4.299 -22.165 1.00 79.25 117 ALA A N 1
ATOM 856 C CA . ALA A 1 117 ? 14.646 4.764 -21.171 1.00 79.25 117 ALA A CA 1
ATOM 857 C C . ALA A 1 117 ? 14.897 4.109 -19.808 1.00 79.25 117 ALA A C 1
ATOM 859 O O . ALA A 1 117 ? 14.994 2.879 -19.675 1.00 79.25 117 ALA A O 1
ATOM 860 N N . GLU A 1 118 ? 15.018 4.966 -18.808 1.00 86.88 118 GLU A N 1
ATOM 861 C CA . GLU A 1 118 ? 15.193 4.592 -17.423 1.00 86.88 118 GLU A CA 1
ATOM 862 C C . GLU A 1 118 ? 14.250 5.409 -16.551 1.00 86.88 118 GLU A C 1
ATOM 864 O O . GLU A 1 118 ? 13.837 6.517 -16.893 1.00 86.88 118 GLU A O 1
ATOM 869 N N . GLY A 1 119 ? 13.830 4.800 -15.455 1.00 92.06 119 GLY A N 1
ATOM 870 C CA . GLY A 1 119 ? 12.913 5.407 -14.520 1.00 92.06 119 GLY A CA 1
ATOM 871 C C . GLY A 1 119 ? 12.088 4.365 -13.791 1.00 92.06 119 GLY A C 1
ATOM 872 O O . GLY A 1 119 ? 11.701 3.324 -14.329 1.00 92.06 119 GLY A O 1
ATOM 873 N N . THR A 1 120 ? 11.732 4.700 -12.560 1.00 96.19 120 THR A N 1
ATOM 874 C CA . THR A 1 120 ? 10.727 3.969 -11.776 1.00 96.19 120 THR A CA 1
ATOM 875 C C . THR A 1 120 ? 9.367 3.920 -12.497 1.00 96.19 120 THR A C 1
ATOM 877 O O . THR A 1 120 ? 8.607 2.965 -12.336 1.00 96.19 120 THR A O 1
ATOM 880 N N . SER A 1 121 ? 9.109 4.868 -13.407 1.00 94.44 121 SER A N 1
ATOM 881 C CA . SER A 1 121 ? 7.977 4.884 -14.346 1.00 94.44 121 SER A CA 1
ATOM 882 C C . SER A 1 121 ? 7.912 3.679 -15.296 1.00 94.44 121 SER A C 1
ATOM 884 O O . SER A 1 121 ? 6.820 3.334 -15.739 1.00 94.44 121 SER A O 1
ATOM 886 N N . PHE A 1 122 ? 9.034 3.013 -15.594 1.00 95.44 122 PHE A N 1
ATOM 887 C CA . PHE A 1 122 ? 9.057 1.768 -16.377 1.00 95.44 122 PHE A CA 1
ATOM 888 C C . PHE A 1 122 ? 8.930 0.507 -15.512 1.00 95.44 122 PHE A C 1
ATOM 890 O O . PHE A 1 122 ? 8.529 -0.545 -16.016 1.00 95.44 122 PHE A O 1
ATOM 897 N N . ALA A 1 123 ? 9.226 0.611 -14.215 1.00 98.06 123 ALA A N 1
ATOM 898 C CA . ALA A 1 123 ? 9.093 -0.479 -13.253 1.00 98.06 123 ALA A CA 1
ATOM 899 C C . ALA A 1 123 ? 7.626 -0.674 -12.816 1.00 98.06 123 ALA A C 1
ATOM 901 O O . ALA A 1 123 ? 7.088 -1.778 -12.911 1.00 98.06 123 ALA A O 1
ATOM 902 N N . ALA A 1 124 ? 6.940 0.409 -12.432 1.00 98.56 124 ALA A N 1
ATOM 903 C CA . ALA A 1 124 ? 5.539 0.397 -11.993 1.00 98.56 124 ALA A CA 1
ATOM 904 C C . ALA A 1 124 ? 4.545 -0.339 -12.931 1.00 98.56 124 ALA A C 1
ATOM 906 O O . ALA A 1 124 ? 3.743 -1.142 -12.439 1.00 98.56 124 ALA A O 1
ATOM 907 N N . PRO A 1 125 ? 4.565 -0.158 -14.271 1.00 98.25 125 PRO A N 1
ATOM 908 C CA . PRO A 1 125 ? 3.634 -0.867 -15.153 1.00 98.25 125 PRO A CA 1
ATOM 909 C C . PRO A 1 125 ? 3.851 -2.387 -15.182 1.00 98.25 125 PRO A C 1
ATOM 911 O O . PRO A 1 125 ? 2.903 -3.119 -15.456 1.00 98.25 125 PRO A O 1
ATOM 914 N N . GLN A 1 126 ? 5.049 -2.891 -14.867 1.00 98.56 126 GLN A N 1
ATOM 915 C CA . GLN A 1 126 ? 5.290 -4.339 -14.785 1.00 98.56 126 GLN A CA 1
ATOM 916 C C . GLN A 1 126 ? 4.604 -4.950 -13.559 1.00 98.56 126 GLN A C 1
ATOM 918 O O . GLN A 1 126 ? 3.981 -6.004 -13.669 1.00 98.56 126 GLN A O 1
ATOM 923 N N . VAL A 1 127 ? 4.634 -4.255 -12.419 1.00 98.88 127 VAL A N 1
ATOM 924 C CA . VAL A 1 127 ? 3.888 -4.649 -11.212 1.00 98.88 127 VAL A CA 1
ATOM 925 C C . VAL A 1 127 ? 2.378 -4.538 -11.451 1.00 98.88 127 VAL A C 1
ATOM 927 O O . VAL A 1 127 ? 1.628 -5.449 -11.107 1.00 98.88 127 VAL A O 1
ATOM 930 N N . SER A 1 128 ? 1.932 -3.489 -12.151 1.00 98.81 128 SER A N 1
ATOM 931 C CA . SER A 1 128 ? 0.526 -3.343 -12.570 1.00 98.81 128 SER A CA 1
ATOM 932 C C . SER A 1 128 ? 0.063 -4.509 -13.454 1.00 98.81 128 SER A C 1
ATOM 934 O O . SER A 1 128 ? -1.038 -5.033 -13.283 1.00 98.81 128 SER A O 1
ATOM 936 N N . ALA A 1 129 ? 0.909 -4.953 -14.388 1.00 98.69 129 ALA A N 1
ATOM 937 C CA . ALA A 1 129 ? 0.623 -6.108 -15.232 1.00 98.69 129 ALA A CA 1
ATOM 938 C C . ALA A 1 129 ? 0.573 -7.414 -14.423 1.00 98.69 129 ALA A C 1
ATOM 940 O O . ALA A 1 129 ? -0.297 -8.245 -14.670 1.00 98.69 129 ALA A O 1
ATOM 941 N N . ALA A 1 130 ? 1.452 -7.584 -13.432 1.00 98.81 130 ALA A N 1
ATOM 942 C CA . ALA A 1 130 ? 1.419 -8.737 -12.535 1.00 98.81 130 ALA A CA 1
ATOM 943 C C . ALA A 1 130 ? 0.122 -8.789 -11.709 1.00 98.81 130 ALA A C 1
ATOM 945 O O . ALA A 1 130 ? -0.504 -9.845 -11.634 1.00 98.81 130 ALA A O 1
ATOM 946 N N . ALA A 1 131 ? -0.343 -7.650 -11.183 1.00 98.81 131 ALA A N 1
ATOM 947 C CA . ALA A 1 131 ? -1.647 -7.552 -10.522 1.00 98.81 131 ALA A CA 1
ATOM 948 C C . ALA A 1 131 ? -2.792 -7.989 -11.456 1.00 98.81 131 ALA A C 1
ATOM 950 O O . ALA A 1 131 ? -3.658 -8.773 -11.068 1.00 98.81 131 ALA A O 1
ATOM 951 N N . ALA A 1 132 ? -2.770 -7.538 -12.715 1.00 98.75 132 ALA A N 1
ATOM 952 C CA . ALA A 1 132 ? -3.761 -7.934 -13.714 1.00 98.75 132 ALA A CA 1
ATOM 953 C C . ALA A 1 132 ? -3.723 -9.443 -14.025 1.00 98.75 132 ALA A C 1
ATOM 955 O O . ALA A 1 132 ? -4.777 -10.050 -14.209 1.00 98.75 132 ALA A O 1
ATOM 956 N N . VAL A 1 133 ? -2.536 -10.062 -14.048 1.00 98.75 133 VAL A N 1
ATOM 957 C CA . VAL A 1 133 ? -2.385 -11.520 -14.200 1.00 98.75 133 VAL A CA 1
ATOM 958 C C . VAL A 1 133 ? -3.015 -12.263 -13.022 1.00 98.75 133 VAL A C 1
ATOM 960 O O . VAL A 1 133 ? -3.724 -13.241 -13.250 1.00 98.75 133 VAL A O 1
ATOM 963 N N . LEU A 1 134 ? -2.817 -11.793 -11.787 1.00 98.69 134 LEU A N 1
ATOM 964 C CA . LEU A 1 134 ? -3.426 -12.403 -10.601 1.00 98.69 134 LEU A CA 1
ATOM 965 C C . LEU A 1 134 ? -4.955 -12.317 -10.645 1.00 98.69 134 LEU A C 1
ATOM 967 O O . LEU A 1 134 ? -5.617 -13.339 -10.487 1.00 98.69 134 LEU A O 1
ATOM 971 N N . PHE A 1 135 ? -5.520 -11.149 -10.966 1.00 98.50 135 PHE A N 1
ATOM 972 C CA . PHE A 1 135 ? -6.970 -11.010 -11.152 1.00 98.50 135 PHE A CA 1
ATOM 973 C C . PHE A 1 135 ? -7.518 -11.875 -12.292 1.00 98.50 135 PHE A C 1
ATOM 975 O O . PHE A 1 135 ? -8.634 -12.379 -12.205 1.00 98.50 135 PHE A O 1
ATOM 982 N N . ALA A 1 136 ? -6.761 -12.045 -13.378 1.00 98.44 136 ALA A N 1
ATOM 983 C CA . ALA A 1 136 ? -7.171 -12.910 -14.480 1.00 98.44 136 ALA A CA 1
ATOM 984 C C . ALA A 1 136 ? -7.140 -14.397 -14.092 1.00 98.44 136 ALA A C 1
ATOM 986 O O . ALA A 1 136 ? -7.983 -15.165 -14.556 1.00 98.44 136 ALA A O 1
ATOM 987 N N . ALA A 1 137 ? -6.177 -14.799 -13.259 1.00 98.19 137 ALA A N 1
ATOM 988 C CA . ALA A 1 137 ? -6.043 -16.163 -12.760 1.00 98.19 137 ALA A CA 1
ATOM 989 C C . ALA A 1 137 ? -7.114 -16.503 -11.711 1.00 98.1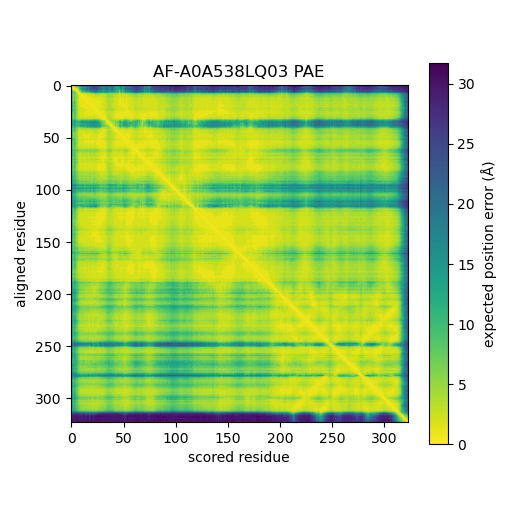9 137 ALA A C 1
ATOM 991 O O . ALA A 1 137 ? -7.687 -17.591 -11.761 1.00 98.19 137 ALA A O 1
ATOM 992 N N . ASP A 1 138 ? -7.416 -15.570 -10.806 1.00 97.56 138 ASP A N 1
ATOM 993 C CA . ASP A 1 138 ? -8.488 -15.687 -9.820 1.00 97.56 138 ASP A CA 1
ATOM 994 C C . ASP A 1 138 ? -9.257 -14.354 -9.677 1.00 97.56 138 ASP A C 1
ATOM 996 O O . ASP A 1 138 ? -8.859 -13.464 -8.919 1.00 97.56 138 ASP A O 1
ATOM 1000 N N . PRO A 1 139 ? -10.405 -14.213 -10.368 1.00 96.75 139 PRO A N 1
ATOM 1001 C CA . PRO A 1 139 ? -11.239 -13.014 -10.287 1.00 96.75 139 PRO A CA 1
ATOM 1002 C C . PRO A 1 139 ? -11.928 -12.794 -8.932 1.00 96.75 139 PRO A C 1
ATOM 1004 O O . PRO A 1 139 ? -12.626 -11.792 -8.775 1.00 96.75 139 PRO A O 1
ATOM 1007 N N . SER A 1 140 ? -11.815 -13.731 -7.982 1.00 95.62 140 SER A N 1
ATOM 1008 C CA . SER A 1 140 ? -12.390 -13.599 -6.637 1.00 95.62 140 SER A CA 1
ATOM 1009 C C . SER A 1 140 ? -11.464 -12.904 -5.637 1.00 95.62 140 SER A C 1
ATOM 1011 O O . SER A 1 140 ? -11.911 -12.575 -4.536 1.00 95.62 140 SER A O 1
ATOM 1013 N N . LEU A 1 141 ? -10.206 -12.655 -6.022 1.00 96.88 141 LEU A N 1
ATOM 1014 C CA . LEU A 1 141 ? -9.230 -11.960 -5.190 1.00 96.88 141 LEU A CA 1
ATOM 1015 C C . LEU A 1 141 ? -9.698 -10.547 -4.836 1.00 96.88 141 LEU A C 1
ATOM 1017 O O . LEU A 1 141 ? -10.130 -9.775 -5.695 1.00 96.88 141 LEU A O 1
ATOM 1021 N N . ALA A 1 142 ? -9.539 -10.185 -3.566 1.00 95.81 142 ALA A N 1
ATOM 1022 C CA . ALA A 1 142 ? -9.570 -8.793 -3.145 1.00 95.81 142 ALA A CA 1
ATOM 1023 C C . ALA A 1 142 ? -8.259 -8.094 -3.541 1.00 95.81 142 ALA A C 1
ATOM 1025 O O . ALA A 1 142 ? -7.194 -8.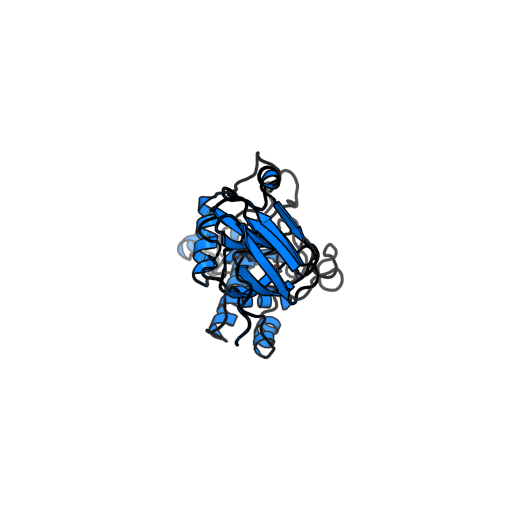713 -3.585 1.00 95.81 142 ALA A O 1
ATOM 1026 N N . ASN A 1 143 ? -8.319 -6.784 -3.767 1.00 95.38 143 ASN A N 1
ATOM 1027 C CA . ASN A 1 143 ? -7.137 -5.960 -4.022 1.00 95.38 143 ASN A CA 1
ATOM 1028 C C . ASN A 1 143 ? -6.089 -6.059 -2.903 1.00 95.38 143 ASN A C 1
ATOM 1030 O O . ASN A 1 143 ? -4.908 -6.169 -3.220 1.00 95.38 143 ASN A O 1
ATOM 1034 N N . SER A 1 144 ? -6.503 -6.129 -1.632 1.00 94.50 144 SER A N 1
ATOM 1035 C CA . SER A 1 144 ? -5.568 -6.315 -0.511 1.00 94.50 144 SER A CA 1
ATOM 1036 C C . SER A 1 144 ? -4.795 -7.638 -0.594 1.00 94.50 144 SER A C 1
ATOM 1038 O O . SER A 1 144 ? -3.602 -7.692 -0.302 1.00 94.50 144 SER A O 1
ATOM 1040 N N . GLN A 1 145 ? -5.439 -8.709 -1.070 1.00 96.31 145 GLN A N 1
ATOM 1041 C CA . GLN A 1 145 ? -4.782 -10.000 -1.279 1.00 96.31 145 GLN A CA 1
ATOM 1042 C C . GLN A 1 145 ? -3.794 -9.936 -2.446 1.00 96.31 145 GLN A C 1
ATOM 1044 O O . GLN A 1 145 ? -2.728 -10.539 -2.367 1.00 96.31 145 GLN A O 1
ATOM 1049 N N . VAL A 1 146 ? -4.126 -9.207 -3.517 1.00 97.56 146 VAL A N 1
ATOM 1050 C CA . VAL A 1 146 ? -3.231 -9.033 -4.670 1.00 97.56 146 VAL A CA 1
ATOM 1051 C C . VAL A 1 146 ? -1.959 -8.287 -4.272 1.00 97.56 146 VAL A C 1
ATOM 1053 O O . VAL A 1 146 ? -0.877 -8.788 -4.573 1.00 97.56 146 VAL A O 1
ATOM 1056 N N . SER A 1 147 ? -2.066 -7.151 -3.572 1.00 96.50 147 SER A N 1
ATOM 1057 C CA . SER A 1 147 ? -0.891 -6.412 -3.079 1.00 96.50 147 SER A CA 1
ATOM 1058 C C . SER A 1 147 ? -0.023 -7.296 -2.181 1.00 96.50 147 SER A C 1
ATOM 1060 O O . SER A 1 147 ? 1.152 -7.508 -2.482 1.00 96.50 147 SER A O 1
ATOM 1062 N N . PHE A 1 148 ? -0.641 -7.965 -1.197 1.00 95.75 148 PHE A N 1
ATOM 1063 C CA . PHE A 1 148 ? 0.054 -8.906 -0.317 1.00 95.75 148 PHE A CA 1
ATOM 1064 C C . PHE A 1 148 ? 0.798 -10.001 -1.096 1.00 95.75 148 PHE A C 1
ATOM 1066 O O . PHE A 1 148 ? 1.950 -10.304 -0.799 1.00 95.75 148 PHE A O 1
ATOM 1073 N N . ILE A 1 149 ? 0.168 -10.621 -2.098 1.00 97.62 149 ILE A N 1
ATOM 1074 C CA . ILE A 1 149 ? 0.817 -11.675 -2.889 1.00 97.62 149 ILE A CA 1
ATOM 1075 C C . ILE A 1 149 ? 2.022 -11.118 -3.650 1.00 97.62 149 ILE A C 1
ATOM 1077 O O . ILE A 1 149 ? 3.073 -11.753 -3.639 1.00 97.62 149 ILE A O 1
ATOM 1081 N N . LEU A 1 150 ? 1.891 -9.961 -4.305 1.00 98.44 150 LEU A N 1
ATOM 1082 C CA . LEU A 1 150 ? 2.978 -9.365 -5.089 1.00 98.44 150 LEU A CA 1
ATOM 1083 C C . LEU A 1 150 ? 4.201 -9.054 -4.225 1.00 98.44 150 LEU A C 1
ATOM 1085 O O . LEU A 1 150 ? 5.326 -9.359 -4.619 1.00 98.44 150 LEU A O 1
ATOM 1089 N N . GLU A 1 151 ? 3.972 -8.494 -3.044 1.00 97.38 151 GLU A N 1
ATOM 1090 C CA . GLU A 1 151 ? 5.013 -8.167 -2.074 1.00 97.38 151 GLU A CA 1
ATOM 1091 C C . GLU A 1 151 ? 5.661 -9.419 -1.482 1.00 97.38 151 GLU A C 1
ATOM 1093 O O . GLU A 1 151 ? 6.881 -9.560 -1.485 1.00 97.38 151 GLU A O 1
ATOM 1098 N N . ARG A 1 152 ? 4.863 -10.379 -0.999 1.00 95.69 152 ARG A N 1
ATOM 1099 C CA . ARG A 1 152 ? 5.390 -11.573 -0.315 1.00 95.69 152 ARG A CA 1
ATOM 1100 C C . ARG A 1 152 ? 5.989 -12.604 -1.264 1.00 95.69 152 ARG A C 1
ATOM 1102 O O . ARG A 1 152 ? 6.785 -13.431 -0.821 1.00 95.69 152 ARG A O 1
ATOM 1109 N N . ALA A 1 153 ? 5.622 -12.568 -2.542 1.00 97.56 153 ALA A N 1
ATOM 1110 C CA . ALA A 1 153 ? 6.230 -13.396 -3.576 1.00 97.56 153 ALA A CA 1
ATOM 1111 C C . ALA A 1 153 ? 7.502 -12.779 -4.176 1.00 97.56 153 ALA A C 1
ATOM 1113 O O . ALA A 1 153 ? 8.193 -13.470 -4.929 1.00 97.56 153 ALA A O 1
ATOM 1114 N N . ALA A 1 154 ? 7.816 -11.514 -3.867 1.00 98.06 154 ALA A N 1
ATOM 1115 C CA . ALA A 1 154 ? 9.006 -10.853 -4.379 1.00 98.06 154 ALA A CA 1
ATOM 1116 C C . ALA A 1 154 ? 10.288 -11.623 -4.008 1.00 98.06 154 ALA A C 1
ATOM 1118 O O . ALA A 1 154 ? 10.425 -12.222 -2.939 1.00 98.06 154 ALA A O 1
ATOM 1119 N N . ASP A 1 155 ? 11.237 -11.634 -4.936 1.00 97.25 155 ASP A N 1
ATOM 1120 C CA . ASP A 1 155 ? 12.545 -12.246 -4.763 1.00 97.25 155 ASP A CA 1
ATOM 1121 C C . ASP A 1 155 ? 13.497 -11.239 -4.112 1.00 97.25 155 ASP A C 1
ATOM 1123 O O . ASP A 1 155 ? 13.947 -10.307 -4.778 1.00 97.25 155 ASP A O 1
ATOM 1127 N N . ASP A 1 156 ? 13.787 -11.419 -2.821 1.00 96.62 156 ASP A N 1
ATOM 1128 C CA . ASP A 1 156 ? 14.682 -10.555 -2.036 1.00 96.62 156 ASP A CA 1
ATOM 1129 C C . ASP A 1 156 ? 16.010 -10.310 -2.775 1.00 96.62 156 ASP A C 1
ATOM 1131 O O . ASP A 1 156 ? 16.810 -11.235 -2.973 1.00 96.62 156 ASP A O 1
ATOM 1135 N N . VAL A 1 157 ? 16.243 -9.065 -3.205 1.00 96.00 157 VAL A N 1
ATOM 1136 C CA . VAL A 1 157 ? 17.480 -8.672 -3.885 1.00 96.00 157 VAL A CA 1
ATOM 1137 C C . VAL A 1 157 ? 18.477 -8.117 -2.882 1.00 96.00 157 VAL A C 1
ATOM 1139 O O . VAL A 1 157 ? 18.218 -7.171 -2.158 1.00 96.00 157 VAL A O 1
ATOM 1142 N N . ASN A 1 158 ? 19.676 -8.673 -2.891 1.00 95.75 158 ASN A N 1
ATOM 1143 C CA . ASN A 1 158 ? 20.750 -8.365 -1.966 1.00 95.75 158 ASN A CA 1
ATOM 1144 C C . ASN A 1 158 ? 22.109 -8.500 -2.668 1.00 95.75 158 ASN A C 1
ATOM 1146 O O . ASN A 1 158 ? 22.214 -8.706 -3.885 1.00 95.75 158 ASN A O 1
ATOM 1150 N N . ALA A 1 159 ? 23.191 -8.389 -1.898 1.00 94.56 159 ALA A N 1
ATOM 1151 C CA . ALA A 1 159 ? 24.544 -8.411 -2.443 1.00 94.56 159 ALA A CA 1
ATOM 1152 C C . ALA A 1 159 ? 24.887 -9.690 -3.226 1.00 94.56 159 ALA A C 1
ATOM 1154 O O . ALA A 1 159 ? 25.756 -9.652 -4.096 1.00 94.56 159 ALA A O 1
ATOM 1155 N N . THR A 1 160 ? 24.213 -10.809 -2.952 1.00 93.94 160 THR A N 1
ATOM 1156 C CA . THR A 1 160 ? 24.501 -12.098 -3.598 1.00 93.94 160 THR A CA 1
ATOM 1157 C C . THR A 1 160 ? 23.843 -12.265 -4.967 1.00 93.94 160 THR A C 1
ATOM 1159 O O . THR A 1 160 ? 24.310 -13.079 -5.761 1.00 93.94 160 THR A O 1
ATOM 1162 N N . ASN A 1 161 ? 22.793 -11.497 -5.271 1.00 92.12 161 ASN A N 1
ATOM 1163 C CA . ASN A 1 161 ? 21.972 -11.679 -6.474 1.00 92.12 161 ASN A CA 1
ATOM 1164 C C . ASN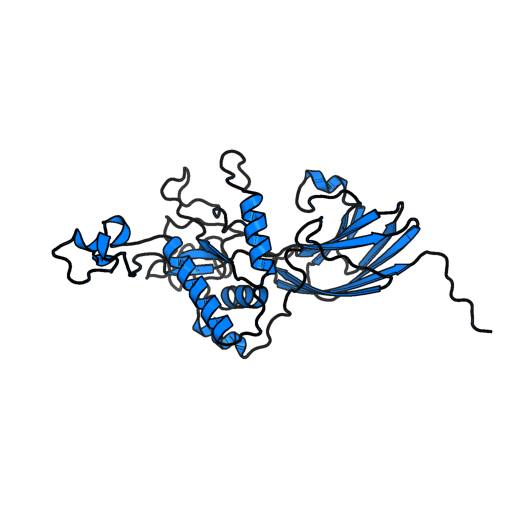 A 1 161 ? 21.703 -10.376 -7.253 1.00 92.12 161 ASN A C 1
ATOM 1166 O O . ASN A 1 161 ? 20.808 -10.344 -8.101 1.00 92.12 161 ASN A O 1
ATOM 1170 N N . GLY A 1 162 ? 22.508 -9.332 -7.018 1.00 90.75 162 GLY A N 1
ATOM 1171 C CA . GLY A 1 162 ? 22.591 -8.185 -7.926 1.00 90.75 162 GLY A CA 1
ATOM 1172 C C . GLY A 1 162 ? 22.609 -6.803 -7.288 1.00 90.75 162 GLY A C 1
ATOM 1173 O O . GLY A 1 162 ? 22.974 -5.849 -7.974 1.00 90.75 162 GLY A O 1
ATOM 1174 N N . CYS A 1 163 ? 22.286 -6.677 -5.997 1.00 94.94 163 CYS A N 1
ATOM 1175 C CA . CYS A 1 163 ? 22.226 -5.388 -5.306 1.00 94.94 163 CYS A CA 1
ATOM 1176 C C . CYS A 1 163 ? 23.180 -5.327 -4.096 1.00 94.94 163 CYS A C 1
ATOM 1178 O O . CYS A 1 163 ? 22.767 -5.558 -2.961 1.00 94.94 163 CYS A O 1
ATOM 1180 N N . PRO A 1 164 ? 24.461 -4.952 -4.286 1.00 94.00 164 PRO A N 1
ATOM 1181 C CA . PRO A 1 164 ? 25.450 -4.858 -3.202 1.00 94.00 164 PRO A CA 1
ATOM 1182 C C . PRO A 1 164 ? 25.074 -3.925 -2.042 1.00 94.00 164 PRO A C 1
ATOM 1184 O O . PRO A 1 164 ? 25.647 -4.039 -0.962 1.00 94.00 164 PRO A O 1
ATOM 1187 N N . ARG A 1 165 ? 24.162 -2.973 -2.277 1.00 93.38 165 ARG A N 1
ATOM 1188 C CA . ARG A 1 165 ? 23.712 -1.972 -1.295 1.00 93.38 165 ARG A CA 1
ATOM 1189 C C . ARG A 1 165 ? 22.387 -2.334 -0.621 1.00 93.38 165 ARG A C 1
ATOM 1191 O O . ARG A 1 165 ? 22.012 -1.637 0.319 1.00 93.38 165 ARG A O 1
ATOM 1198 N N . CYS A 1 166 ? 21.689 -3.350 -1.121 1.00 95.56 166 CYS A N 1
ATOM 1199 C CA . CYS A 1 166 ? 20.426 -3.809 -0.561 1.00 95.56 166 CYS A CA 1
ATOM 1200 C C . CYS A 1 166 ? 20.686 -4.672 0.681 1.00 95.56 166 CYS A C 1
ATOM 1202 O O . CYS A 1 166 ? 21.734 -5.321 0.801 1.00 95.56 166 CYS A O 1
ATOM 1204 N N . GLY A 1 167 ? 19.756 -4.599 1.628 1.00 93.62 167 GLY A N 1
ATOM 1205 C CA . GLY A 1 167 ? 19.787 -5.369 2.864 1.00 93.62 167 GLY A CA 1
ATOM 1206 C C . GLY A 1 167 ? 19.433 -6.833 2.620 1.00 93.62 167 GLY A C 1
ATOM 1207 O O . GLY A 1 167 ? 19.308 -7.276 1.488 1.00 93.62 167 GLY A O 1
ATOM 1208 N N . LEU A 1 168 ? 19.318 -7.602 3.700 1.00 93.88 168 LEU A N 1
ATOM 1209 C CA . LEU A 1 168 ? 18.573 -8.860 3.658 1.00 93.88 168 LEU A CA 1
ATOM 1210 C C . LEU A 1 168 ? 17.135 -8.562 4.062 1.00 93.88 168 LEU A C 1
ATOM 1212 O O . LEU A 1 168 ? 16.933 -7.766 4.986 1.00 93.88 168 LEU A O 1
ATOM 1216 N N . LEU A 1 169 ? 16.183 -9.289 3.479 1.00 93.44 169 LEU A N 1
ATOM 1217 C CA . LEU A 1 169 ? 14.752 -9.051 3.655 1.00 93.44 169 LEU A CA 1
ATOM 1218 C C . LEU A 1 169 ? 14.371 -7.641 3.178 1.00 93.44 169 LEU A C 1
ATOM 1220 O O . LEU A 1 169 ? 15.076 -7.020 2.391 1.00 93.44 169 LEU A O 1
ATOM 1224 N N . ARG A 1 170 ? 13.238 -7.129 3.668 1.00 95.06 170 ARG A N 1
ATOM 1225 C CA . ARG A 1 170 ? 12.734 -5.823 3.261 1.00 95.06 170 ARG A CA 1
ATOM 1226 C C . ARG A 1 170 ? 13.729 -4.700 3.568 1.00 95.06 170 ARG A C 1
ATOM 1228 O O . ARG A 1 170 ? 14.164 -4.551 4.713 1.00 95.06 170 ARG A O 1
ATOM 1235 N N . ASP A 1 171 ? 14.010 -3.856 2.580 1.00 96.38 171 ASP A N 1
ATOM 1236 C CA . ASP A 1 171 ? 14.857 -2.673 2.734 1.00 96.38 171 ASP A CA 1
ATOM 1237 C C . ASP A 1 171 ? 14.333 -1.447 1.968 1.00 96.38 171 ASP A C 1
ATOM 1239 O O . ASP A 1 171 ? 13.448 -1.534 1.126 1.00 96.38 171 ASP A O 1
ATOM 1243 N N . GLN A 1 172 ? 14.900 -0.272 2.255 1.00 96.06 172 GLN A N 1
ATOM 1244 C CA . GLN A 1 172 ? 14.455 0.999 1.663 1.00 96.06 172 GLN A CA 1
ATOM 1245 C C . GLN A 1 172 ? 14.763 1.164 0.160 1.00 96.06 172 GLN A C 1
ATOM 1247 O O . GLN A 1 172 ? 14.237 2.079 -0.474 1.00 96.06 172 GLN A O 1
ATOM 1252 N N . LEU A 1 173 ? 15.672 0.363 -0.406 1.00 96.62 173 LEU A N 1
ATOM 1253 C CA . LEU A 1 173 ? 16.104 0.439 -1.804 1.00 96.62 173 LEU A CA 1
ATOM 1254 C C . LEU A 1 173 ? 15.213 -0.420 -2.703 1.00 96.62 173 LEU A C 1
ATOM 1256 O O . LEU A 1 173 ? 14.826 0.030 -3.783 1.00 96.62 173 LEU A O 1
ATOM 1260 N N . SER A 1 174 ? 14.899 -1.642 -2.277 1.00 97.19 174 SER A N 1
ATOM 1261 C CA . SER A 1 174 ? 14.211 -2.637 -3.106 1.00 97.19 174 SER A CA 1
ATOM 1262 C C . SER A 1 174 ? 12.864 -3.117 -2.561 1.00 97.19 174 SER A C 1
ATOM 1264 O O . SER A 1 174 ? 12.211 -3.936 -3.212 1.00 97.19 174 SER A O 1
ATOM 1266 N N . GLY A 1 175 ? 12.437 -2.608 -1.402 1.00 97.38 175 GLY A N 1
ATOM 1267 C CA . GLY A 1 175 ? 11.246 -3.094 -0.717 1.00 97.38 175 GLY A CA 1
ATOM 1268 C C . GLY A 1 175 ? 11.418 -4.559 -0.340 1.00 97.38 175 GLY A C 1
ATOM 1269 O O . GLY A 1 175 ? 12.475 -4.944 0.155 1.00 97.38 175 GLY A O 1
ATOM 1270 N N . TRP A 1 176 ? 10.400 -5.381 -0.586 1.00 97.50 176 TRP A N 1
ATOM 1271 C CA . TRP A 1 176 ? 10.428 -6.837 -0.426 1.00 97.50 176 TRP A CA 1
ATOM 1272 C C . TRP A 1 176 ? 11.306 -7.560 -1.459 1.00 97.50 176 TRP A C 1
ATOM 1274 O O . TRP A 1 176 ? 11.556 -8.756 -1.317 1.00 97.50 176 TRP A O 1
ATOM 1284 N N . GLY A 1 177 ? 11.791 -6.852 -2.480 1.00 97.94 177 GLY A N 1
ATOM 1285 C CA . GLY A 1 177 ? 12.702 -7.382 -3.484 1.00 97.94 177 GLY A CA 1
ATOM 1286 C C . GLY A 1 177 ? 12.169 -7.243 -4.904 1.00 97.94 177 GLY A C 1
ATOM 1287 O O . GLY A 1 177 ? 11.326 -6.400 -5.205 1.00 97.94 177 GLY A O 1
ATOM 1288 N N . ARG A 1 178 ? 12.697 -8.048 -5.821 1.00 98.44 178 ARG A N 1
ATOM 1289 C CA . ARG A 1 178 ? 12.339 -8.032 -7.242 1.00 98.44 178 ARG A CA 1
ATOM 1290 C C . ARG A 1 178 ? 10.998 -8.723 -7.480 1.00 98.44 178 ARG A C 1
ATOM 1292 O O . ARG A 1 178 ? 10.816 -9.858 -7.054 1.00 98.44 178 ARG A O 1
ATOM 1299 N N . LEU A 1 179 ? 10.120 -8.101 -8.265 1.00 98.75 179 LEU A N 1
ATOM 1300 C CA . LEU A 1 179 ? 8.887 -8.709 -8.767 1.00 98.75 179 LEU A CA 1
ATOM 1301 C C . LEU A 1 179 ? 9.148 -10.108 -9.355 1.00 98.75 179 LEU A C 1
ATOM 1303 O O . LEU A 1 179 ? 9.920 -10.253 -10.306 1.00 98.75 179 LEU A O 1
ATOM 1307 N N . ASP A 1 180 ? 8.440 -11.111 -8.837 1.00 98.56 180 ASP A N 1
ATOM 1308 C CA . ASP A 1 180 ? 8.449 -12.486 -9.339 1.00 98.56 180 ASP A CA 1
ATOM 1309 C C . ASP A 1 180 ? 7.013 -12.937 -9.643 1.00 98.56 180 ASP A C 1
ATOM 1311 O O . ASP A 1 180 ? 6.258 -13.382 -8.777 1.00 98.56 180 ASP A O 1
ATOM 1315 N N . VAL A 1 181 ? 6.616 -12.790 -10.909 1.00 98.62 181 VAL A N 1
ATOM 1316 C CA . VAL A 1 181 ? 5.251 -13.100 -11.362 1.00 98.62 181 VAL A CA 1
ATOM 1317 C C . VAL A 1 181 ? 4.946 -14.597 -11.248 1.00 98.62 181 VAL A C 1
ATOM 1319 O O . VAL A 1 181 ? 3.802 -14.968 -10.994 1.00 98.62 181 VAL A O 1
ATOM 1322 N N . ALA A 1 182 ? 5.949 -15.464 -11.412 1.00 98.50 182 ALA A N 1
ATOM 1323 C CA . ALA A 1 182 ? 5.749 -16.906 -11.327 1.00 98.50 182 ALA A CA 1
ATOM 1324 C C . ALA A 1 182 ? 5.437 -17.319 -9.885 1.00 98.50 182 ALA A C 1
ATOM 1326 O O . ALA A 1 182 ? 4.397 -17.936 -9.650 1.00 98.50 182 ALA A O 1
ATOM 1327 N N . LYS A 1 183 ? 6.258 -16.888 -8.915 1.00 98.38 183 LYS A N 1
ATOM 1328 C CA . LYS A 1 183 ? 5.991 -17.127 -7.485 1.00 98.38 183 LYS A CA 1
ATOM 1329 C C . LYS A 1 183 ? 4.657 -16.523 -7.041 1.00 98.38 183 LYS A C 1
ATOM 1331 O O . LYS A 1 183 ? 3.936 -17.137 -6.252 1.00 98.38 183 LYS A O 1
ATOM 1336 N N . ALA A 1 184 ? 4.296 -15.347 -7.561 1.00 98.31 184 ALA A N 1
ATOM 1337 C CA . ALA A 1 184 ? 3.010 -14.716 -7.266 1.00 98.31 184 ALA A CA 1
ATOM 1338 C C . ALA A 1 184 ? 1.825 -15.585 -7.727 1.00 98.31 184 ALA A C 1
ATOM 1340 O O . ALA A 1 184 ? 0.901 -15.831 -6.954 1.00 98.31 184 ALA A O 1
ATOM 1341 N N . VAL A 1 185 ? 1.864 -16.111 -8.956 1.00 98.38 185 VAL A N 1
ATOM 1342 C CA . VAL A 1 185 ? 0.815 -17.008 -9.475 1.00 98.38 185 VAL A CA 1
ATOM 1343 C C . VAL A 1 185 ? 0.801 -18.346 -8.731 1.00 98.38 185 VAL A C 1
ATOM 1345 O O . VAL A 1 185 ? -0.270 -18.850 -8.401 1.00 98.38 185 VAL A O 1
ATOM 1348 N N . GLU A 1 186 ? 1.966 -18.915 -8.415 1.00 97.88 186 GLU A N 1
ATOM 1349 C CA . GLU A 1 186 ? 2.074 -20.153 -7.628 1.00 97.88 186 GLU A CA 1
ATOM 1350 C C . GLU A 1 186 ? 1.457 -20.013 -6.227 1.00 97.88 186 GLU A C 1
ATOM 1352 O O . GLU A 1 186 ? 0.845 -20.958 -5.722 1.00 97.88 186 GLU A O 1
ATOM 1357 N N . SER A 1 187 ? 1.545 -18.823 -5.624 1.00 96.38 187 SER A N 1
ATOM 1358 C CA . SER A 1 187 ? 0.973 -18.529 -4.303 1.00 96.38 187 SER A CA 1
ATOM 1359 C C . SER A 1 187 ? -0.554 -18.672 -4.261 1.00 96.38 187 SER A C 1
ATOM 1361 O O . SER A 1 187 ? -1.106 -18.951 -3.196 1.00 96.38 187 SER A O 1
ATOM 1363 N N . LEU A 1 188 ? -1.242 -18.574 -5.407 1.00 96.88 188 LEU A N 1
ATOM 1364 C CA . LEU A 1 188 ? -2.694 -18.775 -5.508 1.00 96.88 188 LEU A CA 1
ATOM 1365 C C . LEU A 1 188 ? -3.130 -20.213 -5.192 1.00 96.88 188 LEU A C 1
ATOM 1367 O O . LEU A 1 188 ? -4.284 -20.445 -4.842 1.00 96.88 188 LEU A O 1
ATOM 1371 N N . ALA A 1 189 ? -2.223 -21.191 -5.288 1.00 95.50 189 ALA A N 1
ATOM 1372 C CA . ALA A 1 189 ? -2.511 -22.574 -4.902 1.00 95.50 189 ALA A CA 1
ATOM 1373 C C . ALA A 1 189 ? -2.482 -22.793 -3.375 1.00 95.50 189 ALA A C 1
ATOM 1375 O O . ALA A 1 189 ? -2.910 -23.844 -2.889 1.00 95.50 189 ALA A O 1
ATOM 1376 N N . GLY A 1 190 ? -1.939 -21.832 -2.621 1.00 92.25 190 GLY A N 1
ATOM 1377 C CA . GLY A 1 190 ? -1.823 -21.867 -1.169 1.00 92.25 190 GLY A CA 1
ATOM 1378 C C . GLY A 1 190 ? -3.000 -21.209 -0.439 1.00 92.25 190 GLY A C 1
ATOM 1379 O O . GLY A 1 190 ? -3.945 -20.713 -1.053 1.00 92.25 190 GLY A O 1
ATOM 1380 N N . PRO A 1 191 ? -2.970 -21.196 0.906 1.00 91.56 191 PRO A N 1
ATOM 1381 C CA . PRO A 1 191 ? -3.931 -20.433 1.686 1.00 91.56 191 PRO A CA 1
ATOM 1382 C C . PRO A 1 191 ? -3.721 -18.932 1.458 1.00 91.56 191 PRO A C 1
ATOM 1384 O O . PRO A 1 191 ? -2.660 -18.392 1.762 1.00 91.56 191 PRO A O 1
ATOM 1387 N N . LEU A 1 192 ? -4.761 -18.260 0.972 1.00 91.56 192 LEU A N 1
ATOM 1388 C CA . LEU A 1 192 ? -4.774 -16.808 0.845 1.00 91.56 192 LEU A CA 1
ATOM 1389 C C . LEU A 1 192 ? -4.972 -16.142 2.217 1.00 91.56 192 LEU A C 1
ATOM 1391 O O . LEU A 1 192 ? -5.695 -16.692 3.063 1.00 91.56 192 LEU A O 1
ATOM 1395 N N . PRO A 1 193 ? -4.386 -14.952 2.454 1.00 88.56 193 PRO A N 1
ATOM 1396 C CA . PRO A 1 193 ? -4.735 -14.169 3.632 1.00 88.56 193 PRO A CA 1
ATOM 1397 C C . PRO A 1 193 ? -6.233 -13.819 3.606 1.00 88.56 193 PRO A C 1
ATOM 1399 O O . PRO A 1 193 ? -6.833 -13.755 2.527 1.00 88.56 193 PRO A O 1
ATOM 1402 N N . PRO A 1 194 ? -6.874 -13.600 4.769 1.00 90.69 194 PRO A N 1
ATOM 1403 C CA . PRO A 1 194 ? -8.236 -13.080 4.798 1.00 90.69 194 PRO A CA 1
ATOM 1404 C C . PRO A 1 194 ? -8.322 -11.770 4.000 1.00 90.69 194 PRO A C 1
ATOM 1406 O O . PRO A 1 194 ? -7.411 -10.956 4.118 1.00 90.69 194 PRO A O 1
ATOM 1409 N N . PRO A 1 195 ? -9.383 -11.548 3.206 1.00 90.75 195 PRO A N 1
ATOM 1410 C CA . PRO A 1 195 ? -9.576 -10.260 2.557 1.00 90.75 195 PRO A CA 1
ATOM 1411 C C . PRO A 1 195 ? -9.860 -9.190 3.610 1.00 90.75 195 PRO A C 1
ATOM 1413 O O . PRO A 1 195 ? -10.578 -9.463 4.584 1.00 90.75 195 PRO A O 1
ATOM 1416 N N . ASP A 1 196 ? -9.366 -7.978 3.365 1.00 90.00 196 ASP A N 1
ATOM 1417 C CA . ASP A 1 196 ? -9.831 -6.813 4.103 1.00 90.00 196 ASP A CA 1
ATOM 1418 C C . ASP A 1 196 ? -10.995 -6.170 3.360 1.00 90.00 196 ASP A C 1
ATOM 1420 O O . ASP A 1 196 ? -10.909 -5.853 2.178 1.00 90.00 196 ASP A O 1
ATOM 1424 N N . GLN A 1 197 ? -12.124 -6.048 4.043 1.00 88.94 197 GLN A N 1
ATOM 1425 C CA . GLN A 1 197 ? -13.386 -5.594 3.460 1.00 88.94 197 GLN A CA 1
ATOM 1426 C C . GLN A 1 197 ? -13.861 -4.269 4.060 1.00 88.94 197 GLN A C 1
ATOM 1428 O O . GLN A 1 197 ? -14.957 -3.813 3.719 1.00 88.94 197 GLN A O 1
ATOM 1433 N N . TYR A 1 198 ? -13.122 -3.707 5.019 1.00 90.94 198 TYR A N 1
ATOM 1434 C CA . TYR A 1 198 ? -13.522 -2.475 5.703 1.00 90.94 198 TYR A CA 1
ATOM 1435 C C . TYR A 1 198 ? -12.776 -1.243 5.213 1.00 90.94 198 TYR A C 1
ATOM 1437 O O . TYR A 1 198 ? -13.217 -0.133 5.518 1.00 90.94 198 TYR A O 1
ATOM 1445 N N . GLU A 1 199 ? -11.760 -1.464 4.391 1.00 90.44 199 GLU A N 1
ATOM 1446 C CA . GLU A 1 199 ? -10.879 -0.443 3.864 1.00 90.44 199 GLU A CA 1
ATOM 1447 C C . GLU A 1 199 ? -11.580 0.643 3.036 1.00 90.44 199 GLU A C 1
ATOM 1449 O O . GLU A 1 199 ? -12.558 0.383 2.324 1.00 90.44 199 GLU A O 1
ATOM 1454 N N . SER A 1 200 ? -11.114 1.898 3.050 1.00 87.81 200 SER A N 1
ATOM 1455 C CA . SER A 1 200 ? -9.873 2.439 3.651 1.00 87.81 200 SER A CA 1
ATOM 1456 C C . SER A 1 200 ? -10.096 2.990 5.071 1.00 87.81 200 SER A C 1
ATOM 1458 O O . SER A 1 200 ? -10.337 4.197 5.247 1.00 87.81 200 SER A O 1
ATOM 1460 N N . ASN A 1 201 ? -10.183 2.142 6.091 1.00 92.69 201 ASN A N 1
ATOM 1461 C CA . ASN A 1 201 ? -10.647 2.564 7.415 1.00 92.69 201 ASN A CA 1
ATOM 1462 C C . ASN A 1 201 ? -9.524 3.061 8.330 1.00 92.69 201 ASN A C 1
ATOM 1464 O O . ASN A 1 201 ? -9.673 2.987 9.543 1.00 92.69 201 ASN A O 1
ATOM 1468 N N . ASP A 1 202 ? -8.495 3.682 7.767 1.00 91.94 202 ASP A N 1
ATOM 1469 C CA . ASP A 1 202 ? -7.257 4.082 8.452 1.00 91.94 202 ASP A CA 1
ATOM 1470 C C . ASP A 1 202 ? -7.400 5.262 9.416 1.00 91.94 202 ASP A C 1
ATOM 1472 O O . ASP A 1 202 ? -6.467 5.610 10.144 1.00 91.94 202 ASP A O 1
ATOM 1476 N N . ASP A 1 203 ? -8.560 5.926 9.419 1.00 93.38 203 ASP A N 1
ATOM 1477 C CA . ASP A 1 203 ? -8.742 7.144 10.194 1.00 93.38 203 ASP A CA 1
ATOM 1478 C C . ASP A 1 203 ? -10.158 7.363 10.742 1.00 93.38 203 ASP A C 1
ATOM 1480 O O . ASP A 1 203 ? -11.168 6.801 10.300 1.00 93.38 203 ASP A O 1
ATOM 1484 N N . ALA A 1 204 ? -10.253 8.244 11.735 1.00 93.75 204 ALA A N 1
ATOM 1485 C CA . ALA A 1 204 ? -11.514 8.729 12.252 1.00 93.75 204 ALA A CA 1
ATOM 1486 C C . ALA A 1 204 ? -12.288 9.489 11.165 1.00 93.75 204 ALA A C 1
ATOM 1488 O O . ALA A 1 204 ? -11.788 10.372 10.481 1.00 93.75 204 ALA A O 1
ATOM 1489 N N . GLY A 1 205 ? -13.579 9.201 11.035 1.00 91.62 205 GLY A N 1
ATOM 1490 C CA . GLY A 1 205 ? -14.413 9.897 10.061 1.00 91.62 205 GLY A CA 1
ATOM 1491 C C . GLY A 1 205 ? -15.517 9.015 9.530 1.00 91.62 205 GLY A C 1
ATOM 1492 O O . GLY A 1 205 ? -15.982 8.124 10.231 1.00 91.62 205 GLY A O 1
ATOM 1493 N N . SER A 1 206 ? -15.986 9.298 8.318 1.00 89.06 206 SER A N 1
ATOM 1494 C CA . SER A 1 206 ? -17.053 8.537 7.662 1.00 89.06 206 SER A CA 1
ATOM 1495 C C . SER A 1 206 ? -16.575 7.275 6.946 1.00 89.06 206 SER A C 1
ATOM 1497 O O . SER A 1 206 ? -17.421 6.426 6.685 1.00 89.06 206 SER A O 1
ATOM 1499 N N . GLN A 1 207 ? -15.276 7.166 6.639 1.00 88.12 207 GLN A N 1
ATOM 1500 C CA . GLN A 1 207 ? -14.696 5.974 6.005 1.00 88.12 207 GLN A CA 1
ATOM 1501 C C . GLN A 1 207 ? -14.636 4.800 6.988 1.00 88.12 207 GLN A C 1
ATOM 1503 O O . GLN A 1 207 ? -15.011 3.686 6.645 1.00 88.12 207 GLN A O 1
ATOM 1508 N N . ALA A 1 208 ? -14.308 5.078 8.256 1.00 94.25 208 ALA A N 1
ATOM 1509 C CA . ALA A 1 208 ? -14.328 4.080 9.315 1.00 94.25 208 ALA A CA 1
ATOM 1510 C C . ALA A 1 208 ? -15.685 3.363 9.434 1.00 94.25 208 ALA A C 1
ATOM 1512 O O . ALA A 1 208 ? -16.749 3.979 9.636 1.00 94.25 208 ALA A O 1
ATOM 1513 N N . ARG A 1 209 ? -15.653 2.027 9.404 1.00 94.56 209 ARG A N 1
ATOM 1514 C CA . 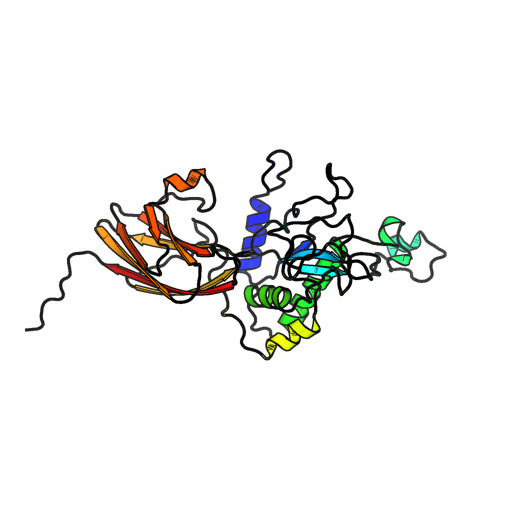ARG A 1 209 ? -16.861 1.210 9.535 1.00 94.56 209 ARG A CA 1
ATOM 1515 C C . ARG A 1 209 ? -17.548 1.462 10.873 1.00 94.56 209 ARG A C 1
ATOM 1517 O O . ARG A 1 209 ? -16.937 1.458 11.940 1.00 94.56 209 ARG A O 1
ATOM 1524 N N . THR A 1 210 ? -18.870 1.630 10.832 1.00 96.38 210 THR A N 1
ATOM 1525 C CA . THR A 1 210 ? -19.658 1.830 12.055 1.00 96.38 210 THR A CA 1
ATOM 1526 C C . THR A 1 210 ? -20.149 0.515 12.645 1.00 96.38 210 THR A C 1
ATOM 1528 O O . THR A 1 210 ? -20.885 -0.231 12.003 1.00 96.38 210 THR A O 1
ATOM 1531 N N . VAL A 1 211 ? -19.800 0.274 13.909 1.00 95.31 211 VAL A N 1
ATOM 1532 C CA . VAL A 1 211 ? -20.217 -0.897 14.686 1.00 95.31 211 VAL A CA 1
ATOM 1533 C C . VAL A 1 211 ? -21.522 -0.592 15.421 1.00 95.31 211 VAL A C 1
ATOM 1535 O O . VAL A 1 211 ? -21.540 -0.049 16.537 1.00 95.31 211 VAL A O 1
ATOM 1538 N N . TRP A 1 212 ? -22.639 -0.918 14.776 1.00 93.06 212 TRP A N 1
ATOM 1539 C CA . TRP A 1 212 ? -23.985 -0.735 15.321 1.00 93.06 212 TRP A CA 1
ATOM 1540 C C . TRP A 1 212 ? -24.382 -1.845 16.307 1.00 93.06 212 TRP A C 1
ATOM 1542 O O . TRP A 1 212 ? -23.762 -2.899 16.393 1.00 93.06 212 TRP A O 1
ATOM 1552 N N . GLY A 1 213 ? -25.452 -1.607 17.071 1.00 92.88 213 GLY A N 1
ATOM 1553 C CA . GLY A 1 213 ? -26.018 -2.610 17.976 1.00 92.88 213 GLY A CA 1
ATOM 1554 C C . GLY A 1 213 ? -25.191 -2.875 19.240 1.00 92.88 213 GLY A C 1
ATOM 1555 O O . GLY A 1 213 ? -24.274 -2.130 19.583 1.00 92.88 213 GLY A O 1
ATOM 1556 N N . LYS A 1 214 ? -25.581 -3.927 19.977 1.00 94.75 214 LYS A N 1
ATOM 1557 C CA . LYS A 1 214 ? -25.006 -4.286 21.289 1.00 94.75 214 LYS A CA 1
ATOM 1558 C C . LYS A 1 214 ? -23.799 -5.215 21.203 1.00 94.75 214 LYS A C 1
ATOM 1560 O O . LYS A 1 214 ? -23.029 -5.277 22.156 1.00 94.75 214 LYS A O 1
ATOM 1565 N N . ARG A 1 215 ? -23.663 -5.992 20.131 1.00 95.94 215 ARG A N 1
ATOM 1566 C CA . ARG A 1 215 ? -22.546 -6.915 19.917 1.00 95.94 215 ARG A CA 1
ATOM 1567 C C . ARG A 1 215 ? -22.239 -6.995 18.434 1.00 95.94 215 ARG A C 1
ATOM 1569 O O . ARG A 1 215 ? -23.178 -7.022 17.646 1.00 95.94 215 ARG A O 1
ATOM 1576 N N . ASP A 1 216 ? -20.960 -7.082 18.104 1.00 96.25 216 ASP A N 1
ATOM 1577 C CA . ASP A 1 216 ? -20.487 -7.313 16.741 1.00 96.25 216 ASP A CA 1
ATOM 1578 C C . ASP A 1 216 ? -19.164 -8.095 16.774 1.00 96.25 216 ASP A C 1
ATOM 1580 O O . ASP A 1 216 ? -18.442 -8.065 17.781 1.00 96.25 216 ASP A O 1
ATOM 1584 N N . ARG A 1 217 ? -18.868 -8.814 15.691 1.00 95.19 217 ARG A N 1
ATOM 1585 C CA . ARG A 1 217 ? -17.616 -9.547 15.496 1.00 95.19 217 ARG A CA 1
ATOM 1586 C C . ARG A 1 217 ? -17.093 -9.305 14.087 1.00 95.19 217 ARG A C 1
ATOM 1588 O O . ARG A 1 217 ? -17.760 -9.635 13.114 1.00 95.19 217 ARG A O 1
ATOM 1595 N N . LEU A 1 218 ? -15.881 -8.776 14.006 1.00 93.19 218 LEU A N 1
ATOM 1596 C CA . LEU A 1 218 ? -15.232 -8.359 12.769 1.00 93.19 218 LEU A CA 1
ATOM 1597 C C . LEU A 1 218 ? -13.988 -9.217 12.541 1.00 93.19 218 LEU A C 1
ATOM 1599 O O . LEU A 1 218 ? -13.415 -9.745 13.497 1.00 93.19 218 LEU A O 1
ATOM 1603 N N . LYS A 1 219 ? -13.603 -9.364 11.279 1.00 93.44 219 LYS A N 1
ATOM 1604 C CA . LYS A 1 219 ? -12.330 -9.935 10.842 1.00 93.44 219 LYS A CA 1
ATOM 1605 C C . LYS A 1 219 ? -11.754 -9.001 9.790 1.00 93.44 219 LYS A C 1
ATOM 1607 O O . LYS A 1 219 ? -12.525 -8.600 8.918 1.00 93.44 219 LYS A O 1
ATOM 1612 N N . ALA A 1 220 ? -10.478 -8.698 9.927 1.00 93.44 220 ALA A N 1
ATOM 1613 C CA . ALA A 1 220 ? -9.722 -7.767 9.105 1.00 93.44 220 ALA A CA 1
ATOM 1614 C C . ALA A 1 220 ? -8.232 -8.122 9.223 1.00 93.44 220 ALA A C 1
ATOM 1616 O O . ALA A 1 220 ? -7.865 -9.081 9.927 1.00 93.44 220 ALA A O 1
ATOM 1617 N N . THR A 1 221 ? -7.399 -7.385 8.519 1.00 93.25 221 THR A N 1
ATOM 1618 C CA . THR A 1 221 ? -5.950 -7.523 8.465 1.00 93.25 221 THR A CA 1
ATOM 1619 C C . THR A 1 221 ? -5.324 -6.160 8.687 1.00 93.25 221 THR A C 1
ATOM 1621 O O . THR A 1 221 ? -5.953 -5.168 8.400 1.00 93.25 221 THR A O 1
ATOM 1624 N N . VAL A 1 222 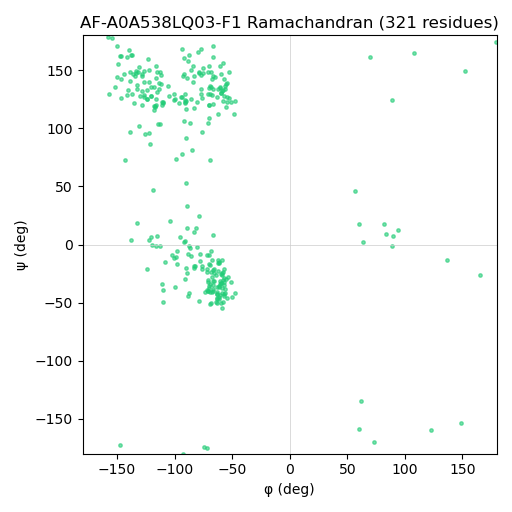? -4.106 -6.132 9.210 1.00 92.75 222 VAL A N 1
ATOM 1625 C CA . VAL A 1 222 ? -3.256 -4.937 9.193 1.00 92.75 222 VAL A CA 1
ATOM 1626 C C . VAL A 1 222 ? -1.856 -5.362 8.770 1.00 92.75 222 VAL A C 1
ATOM 1628 O O . VAL A 1 222 ? -1.409 -6.465 9.123 1.00 92.75 222 VAL A O 1
ATOM 1631 N N . ASP A 1 223 ? -1.166 -4.507 8.029 1.00 91.31 223 ASP A N 1
ATOM 1632 C CA . ASP A 1 223 ? 0.247 -4.641 7.683 1.00 91.31 223 ASP A CA 1
ATOM 1633 C C . ASP A 1 223 ? 1.005 -3.392 8.126 1.00 91.31 223 ASP A C 1
ATOM 1635 O O . ASP A 1 223 ? 0.680 -2.275 7.745 1.00 91.31 223 ASP A O 1
ATOM 1639 N N . TYR A 1 224 ? 2.058 -3.572 8.917 1.00 90.88 224 TYR A N 1
ATOM 1640 C CA . TYR A 1 224 ? 2.859 -2.461 9.429 1.00 90.88 224 TYR A CA 1
ATOM 1641 C C . TYR A 1 224 ? 3.336 -1.452 8.368 1.00 90.88 224 TYR A C 1
ATOM 1643 O O . TYR A 1 224 ? 3.528 -0.280 8.704 1.00 90.88 224 TYR A O 1
ATOM 1651 N N . TRP A 1 225 ? 3.597 -1.896 7.138 1.00 89.44 225 TRP A N 1
ATOM 1652 C CA . TRP A 1 225 ? 4.169 -1.049 6.092 1.00 89.44 225 TRP A CA 1
ATOM 1653 C C . TRP A 1 225 ? 3.098 -0.291 5.305 1.00 89.44 225 TRP A C 1
ATOM 1655 O O . TRP A 1 225 ? 3.264 0.909 5.089 1.00 89.44 225 TRP A O 1
ATOM 1665 N N . ASP A 1 226 ? 1.993 -0.958 4.973 1.00 86.38 226 ASP A N 1
ATOM 1666 C CA . ASP A 1 226 ? 1.007 -0.460 4.001 1.00 86.38 226 ASP A CA 1
ATOM 1667 C C . ASP A 1 226 ? -0.335 -0.054 4.620 1.00 86.38 226 ASP A C 1
ATOM 1669 O O . ASP A 1 226 ? -0.973 0.894 4.159 1.00 86.38 226 ASP A O 1
ATOM 1673 N N . ASP A 1 227 ? -0.743 -0.765 5.673 1.00 90.00 227 ASP A N 1
ATOM 1674 C CA . ASP A 1 227 ? -2.001 -0.594 6.403 1.00 90.00 227 ASP A CA 1
ATOM 1675 C C . ASP A 1 227 ? -1.766 -0.842 7.912 1.00 90.00 227 ASP A C 1
ATOM 1677 O O . ASP A 1 227 ? -2.088 -1.895 8.478 1.00 90.00 227 ASP A O 1
ATOM 1681 N N . PRO A 1 228 ? -1.098 0.095 8.606 1.00 91.19 228 PRO A N 1
ATOM 1682 C CA . PRO A 1 228 ? -0.726 -0.125 9.997 1.00 91.19 228 PRO A CA 1
ATOM 1683 C C . PRO A 1 228 ? -1.896 0.066 10.967 1.00 91.19 228 PRO A C 1
ATOM 1685 O O . PRO A 1 228 ? -1.709 -0.137 12.175 1.00 91.19 228 PRO A O 1
ATOM 1688 N N . VAL A 1 229 ? -3.053 0.558 10.507 1.00 93.69 229 VAL A N 1
ATOM 1689 C CA . VAL A 1 229 ? -4.103 1.103 11.369 1.00 93.69 229 VAL A CA 1
ATOM 1690 C C . VAL A 1 229 ? -5.487 0.840 10.804 1.00 93.69 229 VAL A C 1
ATOM 1692 O O . VAL A 1 229 ? -5.844 1.356 9.766 1.00 93.69 229 VAL A O 1
ATOM 1695 N N . ASP A 1 230 ? -6.331 0.242 11.634 1.00 95.44 230 ASP A N 1
ATOM 1696 C CA . ASP A 1 230 ? -7.749 0.061 11.375 1.00 95.44 230 ASP A CA 1
ATOM 1697 C C . ASP A 1 230 ? -8.606 0.833 12.384 1.00 95.44 230 ASP A C 1
ATOM 1699 O O . ASP A 1 230 ? -8.523 0.612 13.598 1.00 95.44 230 ASP A O 1
ATOM 1703 N N . VAL A 1 231 ? -9.515 1.684 11.910 1.00 97.25 231 VAL A N 1
ATOM 1704 C CA . VAL A 1 231 ? -10.408 2.503 12.742 1.00 97.25 231 VAL A CA 1
ATOM 1705 C C . VAL A 1 231 ? -11.880 2.123 12.569 1.00 97.25 231 VAL A C 1
ATOM 1707 O O . VAL A 1 231 ? -12.451 2.079 11.482 1.00 97.25 231 VAL A O 1
ATOM 1710 N N . TYR A 1 232 ? -12.558 1.940 13.702 1.00 97.62 232 TYR A N 1
ATOM 1711 C CA . TYR A 1 232 ? -13.977 1.606 13.790 1.00 97.62 232 TYR A CA 1
ATOM 1712 C C . TYR A 1 232 ? -14.758 2.653 14.573 1.00 97.62 232 TYR A C 1
ATOM 1714 O O . TYR A 1 232 ? -14.392 3.044 15.683 1.00 97.62 232 TYR A O 1
ATOM 1722 N N . ARG A 1 233 ? -15.923 3.050 14.060 1.00 97.75 233 ARG A N 1
ATOM 1723 C CA . ARG A 1 233 ? -16.820 3.987 14.751 1.00 97.75 233 ARG A CA 1
ATOM 1724 C C . ARG A 1 233 ? -17.727 3.237 15.706 1.00 97.75 233 ARG A C 1
ATOM 1726 O O . ARG A 1 233 ? -18.488 2.351 15.314 1.00 97.75 233 ARG A O 1
ATOM 1733 N N . VAL A 1 234 ? -17.718 3.650 16.963 1.00 97.88 234 VAL A N 1
ATOM 1734 C CA . VAL A 1 234 ? -18.444 2.995 18.045 1.00 97.88 234 VAL A CA 1
ATOM 1735 C C . VAL A 1 234 ? -19.408 3.998 18.693 1.00 97.88 234 VAL A C 1
ATOM 1737 O O . VAL A 1 234 ? -19.011 4.756 19.580 1.00 97.88 234 VAL A O 1
ATOM 1740 N N . PRO A 1 235 ? -20.697 4.021 18.290 1.00 97.50 235 PRO A N 1
ATOM 1741 C CA . PRO A 1 235 ? -21.711 4.795 18.997 1.00 97.50 235 PRO A CA 1
ATOM 1742 C C . PRO A 1 235 ? -21.878 4.258 20.413 1.00 97.50 235 PRO A C 1
ATOM 1744 O O . PRO A 1 235 ? -22.144 3.061 20.569 1.00 97.50 235 PRO A O 1
ATOM 1747 N N . LEU A 1 236 ? -21.766 5.138 21.408 1.00 97.44 236 LEU A N 1
ATOM 1748 C CA . LEU A 1 236 ? -22.003 4.826 22.817 1.00 97.44 236 LEU A CA 1
ATOM 1749 C C . LEU A 1 236 ? -22.978 5.824 23.450 1.00 97.44 236 LEU A C 1
ATOM 1751 O O . LEU A 1 236 ? -22.976 7.018 23.129 1.00 97.44 236 LEU A O 1
ATOM 1755 N N . GLN A 1 237 ? -23.809 5.323 24.363 1.00 96.50 237 GLN A N 1
ATOM 1756 C CA . GLN A 1 237 ? -24.680 6.121 25.231 1.00 96.50 237 GLN A CA 1
ATOM 1757 C C . GLN A 1 237 ? -23.993 6.455 26.566 1.00 96.50 237 GLN A C 1
ATOM 1759 O O . GLN A 1 237 ? -23.059 5.756 26.965 1.00 96.50 237 GLN A O 1
ATOM 1764 N N . PRO A 1 238 ? -24.458 7.480 27.310 1.00 96.19 238 PRO A N 1
ATOM 1765 C CA . PRO A 1 238 ? -23.909 7.786 28.626 1.00 96.19 238 PRO A CA 1
ATOM 1766 C C . PRO A 1 238 ? -23.995 6.571 29.556 1.00 96.19 238 PRO A C 1
ATOM 1768 O O . PRO A 1 238 ? -25.015 5.887 29.619 1.00 96.19 238 PRO A O 1
ATOM 1771 N N . SER A 1 239 ? -22.919 6.313 30.296 1.00 95.56 239 SER A N 1
ATOM 1772 C CA . SER A 1 239 ? -22.740 5.165 31.196 1.00 95.56 239 SER A CA 1
ATOM 1773 C C . SER A 1 239 ? -22.731 3.780 30.538 1.00 95.56 239 SER A C 1
ATOM 1775 O O . SER A 1 239 ? -22.573 2.784 31.253 1.00 95.56 239 SER A O 1
ATOM 1777 N N . GLU A 1 240 ? -22.840 3.678 29.213 1.00 96.81 240 GLU A N 1
ATOM 1778 C CA . GLU A 1 240 ? -22.681 2.414 28.500 1.00 96.81 240 GLU A CA 1
ATOM 1779 C C . GLU A 1 240 ? -21.232 1.921 28.608 1.00 96.81 240 GLU A C 1
ATOM 1781 O O . GLU A 1 240 ? -20.276 2.683 28.451 1.00 96.81 240 GLU A O 1
ATOM 1786 N N . GLN A 1 241 ? -21.066 0.638 28.920 1.00 97.00 241 GLN A N 1
ATOM 1787 C CA . GLN A 1 241 ? -19.769 -0.024 28.918 1.00 97.00 241 GLN A CA 1
ATOM 1788 C C . GLN A 1 241 ? -19.496 -0.637 27.555 1.00 97.00 241 GLN A C 1
ATOM 1790 O O . GLN A 1 241 ? -20.256 -1.495 27.108 1.00 97.00 241 GLN A O 1
ATOM 1795 N N . LEU A 1 242 ? -18.370 -0.258 26.966 1.00 97.56 242 LEU A N 1
ATOM 1796 C CA . LEU A 1 242 ? -17.735 -0.935 25.851 1.00 97.56 242 LEU A CA 1
ATOM 1797 C C . LEU A 1 242 ? -16.736 -1.965 26.388 1.00 97.56 242 LEU A C 1
ATOM 1799 O O . LEU A 1 242 ? -15.879 -1.654 27.218 1.00 97.56 242 LEU A O 1
ATOM 1803 N N . ARG A 1 243 ? -16.833 -3.194 25.891 1.00 97.12 243 ARG A N 1
ATOM 1804 C CA . ARG A 1 243 ? -15.817 -4.235 26.039 1.00 97.12 243 ARG A CA 1
ATOM 1805 C C . ARG A 1 243 ? -15.353 -4.654 24.658 1.00 97.12 243 ARG A C 1
ATOM 1807 O O . ARG A 1 243 ? -16.183 -5.004 23.822 1.00 97.12 243 ARG A O 1
ATOM 1814 N N . VAL A 1 244 ? -14.048 -4.635 24.464 1.00 97.12 244 VAL A N 1
ATOM 1815 C CA . VAL A 1 244 ? -13.373 -5.035 23.236 1.00 97.12 244 VAL A CA 1
ATOM 1816 C C . VAL A 1 244 ? -12.469 -6.210 23.562 1.00 97.12 244 VAL A C 1
ATOM 1818 O O . VAL A 1 244 ? -11.784 -6.204 24.588 1.00 97.12 244 VAL A O 1
ATOM 1821 N N . GLN A 1 245 ? -12.501 -7.210 22.695 1.00 95.31 245 GLN A N 1
ATOM 1822 C CA . GLN A 1 245 ? -11.590 -8.339 22.692 1.00 95.31 245 GLN A CA 1
ATOM 1823 C C . GLN A 1 245 ? -11.006 -8.463 21.290 1.00 95.31 245 GLN A C 1
ATOM 1825 O O . GLN A 1 245 ? -11.745 -8.678 20.330 1.00 95.31 245 GLN A O 1
ATOM 1830 N N . LEU A 1 246 ? -9.692 -8.362 21.202 1.00 93.25 246 LEU A N 1
ATOM 1831 C CA . LEU A 1 246 ? -8.905 -8.713 20.039 1.00 93.25 246 LEU A CA 1
ATOM 1832 C C . LEU A 1 246 ? -8.514 -10.189 20.142 1.00 93.25 246 LEU A C 1
ATOM 1834 O O . LEU A 1 246 ? -8.296 -10.713 21.233 1.00 93.25 246 LEU A O 1
ATOM 1838 N N . SER A 1 247 ? -8.482 -10.893 19.026 1.00 87.00 247 SER A N 1
ATOM 1839 C CA . SER A 1 247 ? -8.023 -12.278 18.964 1.00 87.00 247 SER A CA 1
ATOM 1840 C C . SER A 1 247 ? -7.213 -12.462 17.692 1.00 87.00 247 SER A C 1
ATOM 1842 O O . SER A 1 247 ? -7.680 -12.046 16.635 1.00 87.00 247 SER A O 1
ATOM 1844 N N . ALA A 1 248 ? -6.043 -13.095 17.819 1.00 77.19 248 ALA A N 1
ATOM 1845 C CA . ALA A 1 248 ? -4.982 -13.152 16.805 1.00 77.19 248 ALA A CA 1
ATOM 1846 C C . ALA A 1 248 ? -4.259 -11.807 16.557 1.00 77.19 248 ALA A C 1
ATOM 1848 O O . ALA A 1 248 ? -4.743 -10.756 16.974 1.00 77.19 248 ALA A O 1
ATOM 1849 N N . GLY A 1 249 ? -3.066 -11.894 15.958 1.00 67.31 249 GLY A N 1
ATOM 1850 C CA . GLY A 1 249 ? -2.092 -10.805 15.826 1.00 67.31 249 GLY A CA 1
ATOM 1851 C C . GLY A 1 249 ? -1.136 -10.721 17.022 1.00 67.31 249 GLY A C 1
ATOM 1852 O O . GLY A 1 249 ? -1.560 -10.633 18.177 1.00 67.31 249 GLY A O 1
ATOM 1853 N N . THR A 1 250 ? 0.169 -10.782 16.764 1.00 69.50 250 THR A N 1
ATOM 1854 C CA . THR A 1 250 ? 1.214 -10.499 17.760 1.00 69.50 250 THR A CA 1
ATOM 1855 C C . THR A 1 250 ? 1.720 -9.091 17.506 1.00 69.50 250 THR A C 1
ATOM 1857 O O . THR A 1 250 ? 2.154 -8.832 16.399 1.00 69.50 250 THR A O 1
ATOM 1860 N N . GLY A 1 251 ? 1.691 -8.203 18.502 1.00 81.69 251 GLY A N 1
ATOM 1861 C CA . GLY A 1 251 ? 2.121 -6.813 18.295 1.00 81.69 251 GLY A CA 1
ATOM 1862 C C . GLY A 1 251 ? 0.996 -5.838 17.944 1.00 81.69 251 GLY A C 1
ATOM 1863 O O . GLY A 1 251 ? 1.273 -4.693 17.617 1.00 81.69 251 GLY A O 1
ATOM 1864 N N . LEU A 1 252 ? -0.269 -6.239 18.095 1.00 91.44 252 LEU A N 1
ATOM 1865 C CA . LEU A 1 252 ? -1.399 -5.327 17.934 1.00 91.44 252 LEU A CA 1
ATOM 1866 C C . LEU A 1 252 ? -1.692 -4.526 19.209 1.00 91.44 252 LEU A C 1
ATOM 1868 O O . LEU A 1 252 ? -1.688 -5.059 20.325 1.00 91.44 252 LEU A O 1
ATOM 1872 N N . LYS A 1 253 ? -2.010 -3.244 19.036 1.00 93.12 253 LYS A N 1
ATOM 1873 C CA . LYS A 1 253 ? -2.433 -2.317 20.089 1.00 93.12 253 LYS A CA 1
ATOM 1874 C C . LYS A 1 253 ? -3.883 -1.901 19.866 1.00 93.12 253 LYS A C 1
ATOM 1876 O O . LYS A 1 253 ? -4.286 -1.621 18.743 1.00 93.12 253 LYS A O 1
ATOM 1881 N N . LEU A 1 254 ? -4.655 -1.830 20.949 1.00 95.31 254 LEU A N 1
ATOM 1882 C CA . LEU A 1 254 ? -5.994 -1.243 20.938 1.00 95.31 254 LEU A CA 1
ATOM 1883 C C . LEU A 1 254 ? -5.946 0.171 21.500 1.00 95.31 254 LEU A C 1
ATOM 1885 O O . LEU A 1 254 ? -5.481 0.373 22.624 1.00 95.31 254 LEU A O 1
ATOM 1889 N N . GLU A 1 255 ? -6.512 1.124 20.776 1.00 96.38 255 GLU A N 1
ATOM 1890 C CA . GLU A 1 255 ? -6.660 2.508 21.215 1.00 96.38 255 GLU A CA 1
ATOM 1891 C C . GLU A 1 255 ? -8.110 2.967 21.070 1.00 96.38 255 GLU A C 1
ATOM 1893 O O . GLU A 1 255 ? -8.856 2.512 20.210 1.00 96.38 255 GLU A O 1
ATOM 1898 N N . LEU A 1 256 ? -8.562 3.828 21.975 1.00 97.69 256 LEU A N 1
ATOM 1899 C CA . LEU A 1 256 ? -9.901 4.394 21.939 1.00 97.69 256 LEU A CA 1
ATOM 1900 C C . LEU A 1 256 ? -9.800 5.908 22.009 1.00 97.69 256 LEU A C 1
ATOM 1902 O O . LEU A 1 256 ? -9.209 6.460 22.940 1.00 97.69 256 LEU A O 1
ATOM 1906 N N . TRP A 1 257 ? -10.466 6.561 21.070 1.00 98.00 257 TRP A N 1
ATOM 1907 C CA . TRP A 1 257 ? -10.447 8.000 20.882 1.00 98.00 257 TRP A CA 1
ATOM 1908 C C . TRP A 1 257 ? -11.820 8.619 21.141 1.00 98.00 257 TRP A C 1
ATOM 1910 O O . TRP A 1 257 ? -12.870 7.999 20.926 1.00 98.00 257 TRP A O 1
ATOM 1920 N N . GLN A 1 258 ? -11.815 9.860 21.627 1.00 96.94 258 GLN A N 1
ATOM 1921 C CA . GLN A 1 258 ? -13.026 10.611 21.950 1.00 96.94 258 GLN A CA 1
ATOM 1922 C C . GLN A 1 258 ? -13.873 10.959 20.718 1.00 96.94 258 GLN A C 1
ATOM 1924 O O . GLN A 1 258 ? -13.378 11.033 19.592 1.00 96.94 258 GLN A O 1
ATOM 1929 N N . PRO A 1 259 ? -15.157 11.296 20.935 1.00 94.69 259 PRO A N 1
ATOM 1930 C CA . PRO A 1 259 ? -15.923 12.031 19.946 1.00 94.69 259 PRO A CA 1
ATOM 1931 C C . PRO A 1 259 ? -15.195 13.328 19.584 1.00 94.69 259 PRO A C 1
ATOM 1933 O O . PRO A 1 259 ? -14.725 14.030 20.477 1.00 94.69 259 PRO A O 1
ATOM 1936 N N . ARG A 1 260 ? -15.183 13.664 18.285 1.00 91.06 260 ARG A N 1
ATOM 1937 C CA . ARG A 1 260 ? -14.479 14.798 17.638 1.00 91.06 260 ARG A CA 1
ATOM 1938 C C . ARG A 1 260 ? -13.046 14.534 17.171 1.00 91.06 260 ARG A C 1
ATOM 1940 O O . ARG A 1 260 ? -12.473 15.441 16.572 1.00 91.06 260 ARG A O 1
ATOM 1947 N N . THR A 1 261 ? -12.489 13.344 17.382 1.00 95.00 261 THR A N 1
ATOM 1948 C CA . THR A 1 261 ? -11.260 12.957 16.675 1.00 95.00 261 THR A CA 1
ATOM 1949 C C . THR A 1 261 ? -11.507 13.000 15.168 1.00 95.00 261 THR A C 1
ATOM 1951 O O . THR A 1 261 ? -12.548 12.532 14.700 1.00 95.00 261 THR A O 1
ATOM 1954 N N . VAL A 1 262 ? -10.577 13.635 14.453 1.00 91.25 262 VAL A N 1
ATOM 1955 C CA . VAL A 1 262 ? -10.568 13.741 12.985 1.00 91.25 262 VAL A CA 1
ATOM 1956 C C . VAL A 1 262 ? -9.435 12.910 12.404 1.00 91.25 262 VAL A C 1
ATOM 1958 O O . VAL A 1 262 ? -9.657 12.258 11.404 1.00 91.25 262 VAL A O 1
ATOM 1961 N N . HIS A 1 263 ? -8.276 12.921 13.068 1.00 92.69 263 HIS A N 1
ATOM 1962 C CA . HIS A 1 263 ? -7.105 12.139 12.689 1.00 92.69 263 HIS A CA 1
ATOM 1963 C C . HIS A 1 263 ? -6.617 11.297 13.871 1.00 92.69 263 HIS A C 1
ATOM 1965 O O . HIS A 1 263 ? -6.604 11.831 14.983 1.00 92.69 263 HIS A O 1
ATOM 1971 N N . VAL A 1 264 ? -6.203 10.048 13.683 1.00 91.56 264 VAL A N 1
ATOM 1972 C CA . VAL A 1 264 ? -5.628 9.190 14.746 1.00 91.56 264 VAL A CA 1
ATOM 1973 C C . VAL A 1 264 ? -4.096 9.116 14.716 1.00 91.56 264 VAL A C 1
ATOM 1975 O O . VAL A 1 264 ? -3.458 8.703 15.681 1.00 91.56 264 VAL A O 1
ATOM 1978 N N . ASP A 1 265 ? -3.479 9.598 13.645 1.00 86.44 265 ASP A N 1
ATOM 1979 C CA . ASP A 1 265 ? -2.040 9.527 13.371 1.00 86.44 265 ASP A CA 1
ATOM 1980 C C . ASP A 1 265 ? -1.269 10.814 13.739 1.00 86.44 265 ASP A C 1
ATOM 1982 O O . ASP A 1 265 ? -0.046 10.805 13.900 1.00 86.44 265 ASP A O 1
ATOM 1986 N N . THR A 1 266 ? -1.961 11.941 13.933 1.00 85.12 266 THR A N 1
ATOM 1987 C CA . THR A 1 266 ? -1.290 13.214 14.235 1.00 85.12 266 THR A CA 1
ATOM 1988 C C . THR A 1 266 ? -0.940 13.380 15.717 1.00 85.12 266 THR A C 1
ATOM 1990 O O . THR A 1 266 ? -1.716 13.075 16.629 1.00 85.12 266 THR A O 1
ATOM 1993 N N . ARG A 1 267 ? 0.204 14.025 15.991 1.00 84.81 267 ARG A N 1
ATOM 1994 C CA . ARG A 1 267 ? 0.592 14.424 17.361 1.00 84.81 267 ARG A CA 1
ATOM 1995 C C . ARG A 1 267 ? -0.454 15.312 18.038 1.00 84.81 267 ARG A C 1
ATOM 1997 O O . ARG A 1 267 ? -0.650 15.215 19.245 1.00 84.81 267 ARG A O 1
ATOM 2004 N N . ALA A 1 268 ? -1.124 16.178 17.277 1.00 86.69 268 ALA A N 1
ATOM 2005 C CA . ALA A 1 268 ? -2.146 17.076 17.808 1.00 86.69 268 ALA A CA 1
ATOM 2006 C C . ALA A 1 268 ? -3.384 16.316 18.311 1.00 86.69 268 ALA A C 1
ATOM 2008 O O . ALA A 1 268 ? -4.027 16.756 19.270 1.00 86.69 268 ALA A O 1
ATOM 2009 N N . SER A 1 269 ? -3.702 15.177 17.694 1.00 91.12 269 SER A N 1
ATOM 2010 C CA . SER A 1 269 ? -4.839 14.343 18.069 1.00 91.12 269 SER A CA 1
ATOM 2011 C C . SER A 1 269 ? -4.621 13.521 19.327 1.00 91.12 269 SER A C 1
ATOM 2013 O O . SER A 1 269 ? -5.606 13.148 19.955 1.00 91.12 269 SER A O 1
ATOM 2015 N N . GLN A 1 270 ? -3.377 13.307 19.765 1.00 90.75 270 GLN A N 1
ATOM 2016 C CA . GLN A 1 270 ? -3.049 12.500 20.953 1.00 90.75 270 GLN A CA 1
ATOM 2017 C C . GLN A 1 270 ? -3.791 12.942 22.224 1.00 90.75 270 GLN A C 1
ATOM 2019 O O . GLN A 1 270 ? -4.127 12.126 23.076 1.00 90.75 270 GLN A O 1
ATOM 2024 N N . ARG A 1 271 ? -4.155 14.226 22.330 1.00 92.69 271 ARG A N 1
ATOM 2025 C CA . ARG A 1 271 ? -5.002 14.750 23.420 1.00 92.69 271 ARG A CA 1
ATOM 2026 C C . ARG A 1 271 ? -6.421 14.157 23.473 1.00 92.69 271 ARG A C 1
ATOM 2028 O O . ARG A 1 271 ? -7.119 14.357 24.463 1.00 92.69 271 ARG A O 1
ATOM 2035 N N . PHE A 1 272 ? -6.872 13.506 22.403 1.00 95.31 272 PHE A N 1
ATOM 2036 C CA . PHE A 1 272 ? -8.187 12.874 22.283 1.00 95.31 272 PHE A CA 1
ATOM 2037 C C . PHE A 1 272 ? -8.156 11.364 22.561 1.00 95.31 272 PHE A C 1
ATOM 2039 O O . PHE A 1 272 ? -9.224 10.749 22.613 1.00 95.31 272 PHE A O 1
ATOM 2046 N N . LEU A 1 273 ? -6.978 10.767 22.766 1.00 96.06 273 LEU A N 1
ATOM 2047 C CA . LEU A 1 273 ? -6.836 9.378 23.198 1.00 96.06 273 LEU A CA 1
ATOM 2048 C C . LEU A 1 273 ? -7.325 9.238 24.648 1.00 96.06 273 LEU A C 1
ATOM 2050 O O . LEU A 1 273 ? -6.939 10.009 25.525 1.00 96.06 273 LEU A O 1
ATOM 2054 N N . ILE A 1 274 ? -8.195 8.262 24.915 1.00 96.12 274 ILE A N 1
ATOM 2055 C CA . ILE A 1 274 ? -8.834 8.078 26.236 1.00 96.12 274 ILE A CA 1
ATOM 2056 C C . ILE A 1 274 ? -8.627 6.713 26.858 1.00 96.12 274 ILE A C 1
ATOM 2058 O O . ILE A 1 274 ? -8.783 6.569 28.071 1.00 96.12 274 ILE A O 1
ATOM 2062 N N . ALA A 1 275 ? -8.308 5.708 26.057 1.00 94.25 275 ALA A N 1
ATOM 2063 C CA . ALA A 1 275 ? -7.891 4.417 26.561 1.00 94.25 275 ALA A CA 1
ATOM 2064 C C . ALA A 1 275 ? -6.941 3.785 25.555 1.00 94.25 275 ALA A C 1
ATOM 2066 O O . ALA A 1 275 ? -7.129 3.921 24.352 1.00 94.25 275 ALA A O 1
ATOM 2067 N N . ALA A 1 276 ? -5.950 3.068 26.062 1.00 93.25 276 ALA A N 1
ATOM 2068 C CA . ALA A 1 276 ? -5.062 2.253 25.259 1.00 93.25 276 ALA A CA 1
ATOM 2069 C C . ALA A 1 276 ? -4.827 0.931 25.986 1.00 93.25 276 ALA A C 1
ATOM 2071 O O . ALA A 1 276 ? -4.837 0.877 27.220 1.00 93.25 276 ALA A O 1
ATOM 2072 N N . SER A 1 277 ? -4.629 -0.134 25.227 1.00 89.75 277 SER A N 1
ATOM 2073 C CA . SER A 1 277 ? -4.285 -1.444 25.746 1.00 89.75 277 SER A CA 1
ATOM 2074 C C . SER A 1 277 ? -3.282 -2.109 24.823 1.00 89.75 277 SER A C 1
ATOM 2076 O O . SER A 1 277 ? -3.494 -2.202 23.619 1.00 89.75 277 SER A O 1
ATOM 2078 N N . THR A 1 278 ? -2.192 -2.583 25.415 1.00 77.81 278 THR A N 1
ATOM 2079 C CA . THR A 1 278 ? -1.230 -3.494 24.780 1.00 77.81 278 THR A CA 1
ATOM 2080 C C . THR A 1 278 ? -1.583 -4.959 25.044 1.00 77.81 278 THR A C 1
ATOM 2082 O O . THR A 1 278 ? -0.854 -5.861 24.648 1.00 77.81 278 THR A O 1
ATOM 2085 N N . THR A 1 279 ? -2.691 -5.202 25.751 1.00 78.50 279 THR A N 1
ATOM 2086 C CA . THR A 1 279 ? -3.289 -6.532 25.876 1.00 78.50 279 THR A CA 1
ATOM 2087 C C . THR A 1 279 ? -4.360 -6.706 24.809 1.00 78.50 279 THR A C 1
ATOM 2089 O O . THR A 1 279 ? -4.852 -5.742 24.224 1.00 78.50 279 THR A O 1
ATOM 2092 N N . ASP A 1 280 ? -4.817 -7.936 24.640 1.00 87.44 280 ASP A N 1
ATOM 2093 C CA . ASP A 1 280 ? -5.903 -8.320 23.744 1.00 87.44 280 ASP A CA 1
ATOM 2094 C C . ASP A 1 280 ? -7.291 -7.767 24.154 1.00 87.44 280 ASP A C 1
ATOM 2096 O O . ASP A 1 280 ? -8.312 -8.158 23.590 1.00 87.44 280 ASP A O 1
ATOM 2100 N N . ARG A 1 281 ? -7.383 -6.880 25.157 1.00 93.62 281 ARG A N 1
ATOM 2101 C CA . ARG A 1 281 ? -8.648 -6.409 25.744 1.00 93.62 281 ARG A CA 1
ATOM 2102 C C . ARG A 1 281 ? -8.650 -4.919 26.041 1.00 93.62 281 ARG A C 1
ATOM 2104 O O . ARG A 1 281 ? -7.712 -4.394 26.629 1.00 93.62 281 ARG A O 1
ATOM 2111 N N . LEU A 1 282 ? -9.782 -4.265 25.789 1.00 95.38 282 LEU A N 1
ATOM 2112 C CA . LEU A 1 282 ? -10.046 -2.888 26.218 1.00 95.38 282 LEU A CA 1
ATOM 2113 C C . LEU A 1 282 ? -11.433 -2.798 26.862 1.00 95.38 282 LEU A C 1
ATOM 2115 O O . LEU A 1 282 ? -12.405 -3.395 26.395 1.00 95.38 282 LEU A O 1
ATOM 2119 N N . ARG A 1 283 ? -11.539 -2.067 27.975 1.00 96.00 283 ARG A N 1
ATOM 2120 C CA . ARG A 1 283 ? -12.817 -1.779 28.638 1.00 96.00 283 ARG A CA 1
ATOM 2121 C C . ARG A 1 283 ? -12.940 -0.288 28.869 1.00 96.00 283 ARG A C 1
ATOM 2123 O O . ARG A 1 283 ? -12.030 0.327 29.409 1.00 96.00 283 ARG A O 1
ATOM 2130 N N . PHE A 1 284 ? -14.087 0.269 28.514 1.00 96.81 284 PHE A N 1
ATOM 2131 C CA . PHE A 1 284 ? -14.341 1.694 28.651 1.00 96.81 284 PHE A CA 1
ATOM 2132 C C . PHE A 1 284 ? -15.794 1.951 29.037 1.00 96.81 284 PHE A C 1
ATOM 2134 O O . PHE A 1 284 ? -16.692 1.215 28.633 1.00 96.81 284 PHE A O 1
ATOM 2141 N N . ARG A 1 285 ? -16.036 2.998 29.827 1.00 97.06 285 ARG A N 1
ATOM 2142 C CA . ARG A 1 285 ? -17.378 3.475 30.164 1.00 97.06 285 ARG A CA 1
ATOM 2143 C C . ARG A 1 285 ? -17.542 4.879 29.606 1.00 97.06 285 ARG A C 1
ATOM 2145 O O . ARG A 1 285 ? -16.821 5.777 30.025 1.00 97.06 285 ARG A O 1
ATOM 2152 N N . ALA A 1 286 ? -18.518 5.068 28.727 1.00 96.94 286 ALA A N 1
ATOM 2153 C CA . ALA A 1 286 ? -18.740 6.358 28.092 1.00 96.94 286 ALA A CA 1
ATOM 2154 C C . ALA A 1 286 ? -19.282 7.396 29.096 1.00 96.94 286 ALA A C 1
ATOM 2156 O O . ALA A 1 286 ? -20.356 7.180 29.664 1.00 96.94 286 ALA A O 1
ATOM 2157 N N . PRO A 1 287 ? -18.588 8.527 29.328 1.00 95.88 287 PRO A N 1
ATOM 2158 C CA . PRO A 1 287 ? -19.109 9.604 30.172 1.00 95.88 287 PRO A CA 1
ATOM 2159 C C . PRO A 1 287 ? -20.263 10.358 29.498 1.00 95.88 287 PRO A C 1
ATOM 2161 O O . PRO A 1 287 ? -21.183 10.825 30.167 1.00 95.88 287 PRO A O 1
ATOM 2164 N N . HIS A 1 288 ? -20.244 10.441 28.167 1.00 95.69 288 HIS A N 1
ATOM 2165 C CA . HIS A 1 288 ? -21.219 11.173 27.370 1.00 95.69 288 HIS A CA 1
ATOM 2166 C C . HIS A 1 288 ? -21.631 10.360 26.147 1.00 95.69 288 HIS A C 1
ATOM 2168 O O . HIS A 1 288 ? -20.955 9.414 25.745 1.00 95.69 288 HIS A O 1
ATOM 2174 N N . ARG A 1 289 ? -22.753 10.748 25.541 1.00 96.75 289 ARG A N 1
ATOM 2175 C CA . ARG A 1 289 ? -23.175 10.194 24.258 1.00 96.75 289 ARG A CA 1
ATOM 2176 C C . ARG A 1 289 ? -22.216 10.664 23.168 1.00 96.75 289 ARG A C 1
ATOM 2178 O O . ARG A 1 289 ? -21.928 11.855 23.091 1.00 96.75 289 ARG A O 1
ATOM 2185 N N . GLY A 1 290 ? -21.801 9.768 22.281 1.00 96.69 290 GLY A N 1
ATOM 2186 C CA . GLY A 1 290 ? -20.993 10.165 21.133 1.00 96.69 290 GLY A CA 1
ATOM 2187 C C . GLY A 1 290 ? -20.578 9.015 20.229 1.00 96.69 290 GLY A C 1
ATOM 2188 O O . GLY A 1 290 ? -20.841 7.847 20.520 1.00 96.69 290 GLY A O 1
ATOM 2189 N N . MET A 1 291 ? -19.936 9.382 19.120 1.00 97.44 291 MET A N 1
ATOM 2190 C CA . MET A 1 291 ? -19.214 8.456 18.251 1.00 97.44 291 MET A CA 1
ATOM 2191 C C . MET A 1 291 ? -17.766 8.413 18.709 1.00 97.44 291 MET A C 1
ATOM 2193 O O . MET A 1 291 ? -17.042 9.384 18.523 1.00 97.44 291 MET A O 1
ATOM 2197 N N . TYR A 1 292 ? -17.385 7.317 19.348 1.00 97.94 292 TYR A N 1
ATOM 2198 C CA . TYR A 1 292 ? -16.001 7.037 19.708 1.00 97.94 292 TYR A CA 1
ATOM 2199 C C . TYR A 1 292 ? -15.319 6.313 18.548 1.00 97.94 292 TYR A C 1
ATOM 2201 O O . TYR A 1 292 ? -16.010 5.688 17.740 1.00 97.94 292 TYR A O 1
ATOM 2209 N N . TYR A 1 293 ? -13.993 6.362 18.482 1.00 98.19 293 TYR A N 1
ATOM 2210 C CA . TYR A 1 293 ? -13.229 5.648 17.459 1.00 98.19 293 TYR A CA 1
ATOM 2211 C C . TYR A 1 293 ? -12.335 4.622 18.135 1.00 98.19 293 TYR A C 1
ATOM 2213 O O . TYR A 1 293 ? -11.537 4.978 18.998 1.00 98.19 293 TYR A O 1
ATOM 2221 N N . LEU A 1 294 ? -12.547 3.350 17.816 1.00 97.56 294 LEU A N 1
ATOM 2222 C CA . LEU A 1 294 ? -11.718 2.244 18.269 1.00 97.56 294 LEU A CA 1
ATOM 2223 C C . LEU A 1 294 ? -10.703 1.952 17.176 1.00 97.56 294 LEU A C 1
ATOM 2225 O O . LEU A 1 294 ? -11.096 1.633 16.062 1.00 97.56 294 LEU A O 1
ATOM 2229 N N . GLU A 1 295 ? -9.437 2.040 17.526 1.00 96.75 295 GLU A N 1
ATOM 2230 C CA . GLU A 1 295 ? -8.309 1.789 16.652 1.00 96.75 295 GLU A CA 1
ATOM 2231 C C . GLU A 1 295 ? -7.661 0.445 17.000 1.00 96.75 295 GLU A C 1
ATOM 2233 O O . GLU A 1 295 ? -7.470 0.122 18.181 1.00 96.75 295 GLU A O 1
ATOM 2238 N N . VAL A 1 296 ? -7.326 -0.323 15.969 1.00 95.62 296 VAL A N 1
ATOM 2239 C CA . VAL A 1 296 ? -6.410 -1.462 16.010 1.00 95.62 296 VAL A CA 1
ATOM 2240 C C . VAL A 1 296 ? -5.157 -1.037 15.253 1.00 95.62 296 VAL A C 1
ATOM 2242 O O . VAL A 1 296 ? -5.257 -0.644 14.102 1.00 95.62 296 VAL A O 1
ATOM 2245 N N . ARG A 1 297 ? -3.990 -1.090 15.893 1.00 93.62 297 ARG A N 1
ATOM 2246 C CA . ARG A 1 297 ? -2.719 -0.685 15.279 1.00 93.62 297 ARG A CA 1
ATOM 2247 C C . ARG A 1 297 ? -1.703 -1.808 15.334 1.00 93.62 297 ARG A C 1
ATOM 2249 O O . ARG A 1 297 ? -1.476 -2.356 16.415 1.00 93.62 297 ARG A O 1
ATOM 2256 N N . GLU A 1 298 ? -1.041 -2.080 14.221 1.00 92.56 298 GLU A N 1
ATOM 2257 C CA . GLU A 1 298 ? 0.153 -2.918 14.175 1.00 92.56 298 GLU A CA 1
ATOM 2258 C C . GLU A 1 298 ? 1.380 -2.096 14.598 1.00 92.56 298 GLU A C 1
ATOM 2260 O O . GLU A 1 298 ? 1.666 -1.033 14.047 1.00 92.56 298 GLU A O 1
ATOM 2265 N N . VAL A 1 299 ? 2.088 -2.549 15.638 1.00 89.81 299 VAL A N 1
ATOM 2266 C CA . VAL A 1 299 ? 3.300 -1.871 16.142 1.00 89.81 299 VAL A CA 1
ATOM 2267 C C . VAL A 1 299 ? 4.575 -2.683 15.929 1.00 89.81 299 VAL A C 1
ATOM 2269 O O . VAL A 1 299 ? 5.661 -2.232 16.297 1.00 89.81 299 VAL A O 1
ATOM 2272 N N . SER A 1 300 ? 4.459 -3.880 15.362 1.00 88.31 300 SER A N 1
ATOM 2273 C CA . SER A 1 300 ? 5.571 -4.731 14.959 1.00 88.31 300 SER A CA 1
ATOM 2274 C C . SER A 1 300 ? 5.621 -4.837 13.441 1.00 88.31 300 SER A C 1
ATOM 2276 O O . SER A 1 300 ? 4.583 -4.829 12.807 1.00 88.31 300 SER A O 1
ATOM 2278 N N . ALA A 1 301 ? 6.811 -4.940 12.847 1.00 89.12 301 ALA A N 1
ATOM 2279 C CA . ALA A 1 301 ? 6.971 -5.053 11.395 1.00 89.12 301 ALA A CA 1
ATOM 2280 C C . ALA A 1 301 ? 6.464 -6.412 10.862 1.00 89.12 301 ALA A C 1
ATOM 2282 O O . ALA A 1 301 ? 7.256 -7.300 10.539 1.00 89.12 301 ALA A O 1
ATOM 2283 N N . ALA A 1 302 ? 5.145 -6.590 10.831 1.00 89.19 302 ALA A N 1
ATOM 2284 C CA . ALA A 1 302 ? 4.454 -7.838 10.551 1.00 89.19 302 ALA A CA 1
ATOM 2285 C C . ALA A 1 302 ? 3.128 -7.604 9.812 1.00 89.19 302 ALA A C 1
ATOM 2287 O O . ALA A 1 302 ? 2.576 -6.507 9.823 1.00 89.19 302 ALA A O 1
ATOM 2288 N N . PHE A 1 303 ? 2.630 -8.685 9.209 1.00 91.06 303 PHE A N 1
ATOM 2289 C CA . PHE A 1 303 ? 1.266 -8.805 8.705 1.00 91.06 303 PHE A CA 1
ATOM 2290 C C . PHE A 1 303 ? 0.429 -9.591 9.717 1.00 91.06 303 PHE A C 1
ATOM 2292 O O . PHE A 1 303 ? 0.784 -10.724 10.071 1.00 91.06 303 PHE A O 1
ATOM 2299 N N . SER A 1 304 ? -0.692 -9.025 10.156 1.00 92.44 304 SER A N 1
ATOM 2300 C CA . SER A 1 304 ? -1.504 -9.575 11.240 1.00 92.44 304 SER A CA 1
ATOM 2301 C C . SER A 1 304 ? -2.986 -9.659 10.861 1.00 92.44 304 SER A C 1
ATOM 2303 O O . SER A 1 304 ? -3.715 -8.674 10.984 1.00 92.44 304 SER A O 1
ATOM 2305 N N . PRO A 1 305 ? -3.506 -10.848 10.497 1.00 93.25 305 PRO A N 1
ATOM 2306 C CA . PRO A 1 305 ? -4.944 -11.069 10.491 1.00 93.25 305 PRO A CA 1
ATOM 2307 C C . PRO A 1 305 ? -5.469 -11.082 11.928 1.00 93.25 305 PRO A C 1
ATOM 2309 O O . PRO A 1 305 ? -4.907 -11.744 12.810 1.00 93.25 305 PRO A O 1
ATOM 2312 N N . TYR A 1 306 ? -6.595 -10.418 12.167 1.00 93.62 306 TYR A N 1
ATOM 2313 C CA . TYR A 1 306 ? -7.200 -10.364 13.491 1.00 93.62 306 TYR A CA 1
ATOM 2314 C C . TYR A 1 306 ? -8.718 -10.527 13.458 1.00 93.62 306 TYR A C 1
ATOM 2316 O O . TYR A 1 306 ? -9.398 -10.397 12.438 1.00 93.62 306 TYR A O 1
ATOM 2324 N N . ALA A 1 307 ? -9.273 -10.844 14.625 1.00 94.12 307 ALA A N 1
ATOM 2325 C CA . ALA A 1 307 ? -10.704 -10.829 14.860 1.00 94.12 307 ALA A CA 1
ATOM 2326 C C . ALA A 1 307 ? -11.039 -9.971 16.080 1.00 94.12 307 ALA A C 1
ATOM 2328 O O . ALA A 1 307 ? -10.538 -10.200 17.184 1.00 94.12 307 ALA A O 1
ATOM 2329 N N . LEU A 1 308 ? -11.947 -9.019 15.882 1.00 94.94 308 LEU A N 1
ATOM 2330 C CA . LEU A 1 308 ? -12.351 -8.031 16.872 1.00 94.94 308 LEU A CA 1
ATOM 2331 C C . LEU A 1 308 ? -13.778 -8.309 17.335 1.00 94.94 308 LEU A C 1
ATOM 2333 O O . LEU A 1 308 ? -14.709 -8.335 16.537 1.00 94.94 308 LEU A O 1
ATOM 2337 N N . THR A 1 309 ? -13.971 -8.520 18.633 1.00 96.12 309 THR A N 1
ATOM 2338 C CA . THR A 1 309 ? -15.298 -8.682 19.240 1.00 96.12 309 THR A CA 1
ATOM 2339 C C . THR A 1 309 ? -15.613 -7.478 20.110 1.00 96.12 309 THR A C 1
ATOM 2341 O O . THR A 1 309 ? -14.896 -7.193 21.071 1.00 96.12 309 THR A O 1
ATOM 2344 N N . LEU A 1 310 ? -16.722 -6.801 19.813 1.00 96.94 310 LEU A N 1
ATOM 2345 C CA . LEU A 1 310 ? -17.206 -5.655 20.574 1.00 96.94 310 LEU A CA 1
ATOM 2346 C C . LEU A 1 310 ? -18.505 -6.018 21.292 1.00 96.94 310 LEU A C 1
ATOM 2348 O O . LEU A 1 310 ? -19.395 -6.647 20.722 1.00 96.94 310 LEU A O 1
ATOM 2352 N N . ALA A 1 311 ? -18.644 -5.586 22.542 1.00 97.31 311 ALA A N 1
ATOM 2353 C CA . ALA A 1 311 ? -19.876 -5.711 23.308 1.00 97.31 311 ALA A CA 1
ATOM 2354 C C . ALA A 1 311 ? -20.174 -4.424 24.081 1.00 97.31 311 ALA A C 1
ATOM 2356 O O . ALA A 1 311 ? -19.335 -3.939 24.840 1.00 97.31 311 ALA A O 1
ATOM 2357 N N . LYS A 1 312 ? -21.399 -3.921 23.932 1.00 96.69 312 LYS A N 1
ATOM 2358 C CA . LYS A 1 312 ? -21.923 -2.728 24.593 1.00 96.69 312 LYS A CA 1
ATOM 2359 C C . LYS A 1 312 ? -23.032 -3.111 25.565 1.00 96.69 312 LYS A C 1
ATOM 2361 O O . LYS A 1 312 ? -23.911 -3.915 25.243 1.00 96.69 312 LYS A O 1
ATOM 2366 N N . SER A 1 313 ? -22.987 -2.570 26.775 1.00 95.56 313 SER A N 1
ATOM 2367 C CA . SER A 1 313 ? -24.016 -2.824 27.785 1.00 95.56 313 SER A CA 1
ATOM 2368 C C . SER A 1 313 ? -24.162 -1.662 28.752 1.00 95.56 313 SER A C 1
ATOM 2370 O O . SER A 1 313 ? -23.169 -1.184 29.296 1.00 95.56 313 SER A O 1
ATOM 2372 N N . LEU A 1 314 ? -25.399 -1.270 29.049 1.00 87.81 314 LEU A N 1
ATOM 2373 C CA . LEU A 1 314 ? -25.692 -0.404 30.187 1.00 87.81 314 LEU A CA 1
ATOM 2374 C C . LEU A 1 314 ? -25.404 -1.179 31.476 1.00 87.81 314 LEU A C 1
ATOM 2376 O O . LEU A 1 314 ? -25.889 -2.299 31.656 1.00 87.81 314 LEU A O 1
ATOM 2380 N N . THR A 1 315 ? -24.628 -0.610 32.394 1.00 64.69 315 THR A N 1
ATOM 2381 C CA . THR A 1 315 ? -24.533 -1.201 33.733 1.00 64.69 315 THR A CA 1
ATOM 2382 C C . THR A 1 315 ? -25.844 -0.999 34.466 1.00 64.69 315 THR A C 1
ATOM 2384 O O . THR A 1 315 ? -26.170 0.123 34.835 1.00 64.69 315 THR A O 1
ATOM 2387 N N . GLY A 1 316 ? -26.584 -2.089 34.658 1.00 56.53 316 GLY A N 1
ATOM 2388 C CA . GLY A 1 316 ? -27.856 -2.083 35.376 1.00 56.53 316 GLY A CA 1
ATOM 2389 C C . GLY A 1 316 ? -28.697 -3.341 35.167 1.00 56.53 316 GLY A C 1
ATOM 2390 O O . GLY A 1 316 ? -29.426 -3.724 36.073 1.00 56.53 316 GLY A O 1
ATOM 2391 N N . SER A 1 317 ? -28.560 -4.057 34.043 1.00 47.59 317 SER A N 1
ATOM 2392 C CA . SER A 1 317 ? -29.287 -5.322 33.864 1.00 47.59 317 SER A CA 1
ATOM 2393 C C . SER A 1 317 ? -28.516 -6.491 34.487 1.00 47.59 317 SER A C 1
ATOM 2395 O O . SER A 1 317 ? -27.834 -7.252 33.796 1.00 47.59 317 SER A O 1
ATOM 2397 N N . ARG A 1 318 ? -28.630 -6.663 35.808 1.00 43.69 318 ARG A N 1
ATOM 2398 C CA . ARG A 1 318 ? -28.596 -8.026 36.354 1.00 43.69 318 ARG A CA 1
ATOM 2399 C C . ARG A 1 318 ? -29.741 -8.776 35.674 1.00 43.69 318 ARG A C 1
ATOM 2401 O O . ARG A 1 318 ? -30.875 -8.307 35.711 1.00 43.69 318 ARG A O 1
ATOM 2408 N N . ALA A 1 319 ? -29.441 -9.894 35.018 1.00 47.03 319 ALA A N 1
ATOM 2409 C CA . ALA A 1 319 ? -30.480 -10.846 34.658 1.00 47.03 319 ALA A CA 1
ATOM 2410 C C . ALA A 1 319 ? -31.217 -11.208 35.955 1.00 47.03 319 ALA A C 1
ATOM 2412 O O . ALA A 1 319 ? -30.573 -11.605 36.929 1.00 47.03 319 ALA A O 1
ATOM 2413 N N . ALA A 1 320 ? -32.531 -10.984 35.996 1.00 35.88 320 ALA A N 1
ATOM 2414 C CA . ALA A 1 320 ? -33.349 -11.497 37.081 1.00 35.88 320 ALA A CA 1
ATOM 2415 C C . ALA A 1 320 ? -33.173 -13.027 37.110 1.00 35.88 320 ALA A C 1
ATOM 2417 O O . ALA A 1 320 ? -33.188 -13.640 36.036 1.00 35.88 320 ALA A O 1
ATOM 2418 N N . PRO A 1 321 ? -32.945 -13.650 38.279 1.00 45.38 321 PRO A N 1
ATOM 2419 C CA . PRO A 1 321 ? -32.951 -15.101 38.361 1.00 45.38 321 PRO A CA 1
ATOM 2420 C C . PRO A 1 321 ? -34.333 -15.585 37.914 1.00 45.38 321 PRO A C 1
ATOM 2422 O O . PRO A 1 321 ? -35.348 -15.039 38.345 1.00 45.38 321 PRO A O 1
ATOM 2425 N N . GLN A 1 322 ? -34.356 -16.553 36.998 1.00 45.00 322 GLN A N 1
ATOM 2426 C CA . GLN A 1 322 ? -35.583 -17.261 36.658 1.00 45.00 322 GLN A CA 1
ATOM 2427 C C . GLN A 1 322 ? -36.046 -17.972 37.933 1.00 45.00 322 GLN A C 1
ATOM 2429 O O . GLN A 1 322 ? -35.316 -18.813 38.459 1.00 45.00 322 GLN A O 1
ATOM 2434 N N . GLY A 1 323 ? -37.179 -17.521 38.470 1.00 52.81 323 GLY A N 1
ATOM 2435 C CA . GLY A 1 323 ? -37.929 -18.220 39.509 1.00 52.81 323 GLY A CA 1
ATOM 2436 C C . GLY A 1 323 ? -38.865 -19.243 38.894 1.00 52.81 323 GLY A C 1
ATOM 2437 O O . GLY A 1 323 ? -39.238 -19.049 37.714 1.00 52.81 323 GLY A O 1
#

Sequence (323 aa):
MQNPAEDTFSTIEAQAIAYAYSKGAVLVAAVGNGDEAPSQPWPYASYPAALPHVVGVSALTRSGNVPDFSNRDPIFNDLSAPGASIFSTFPKSLTGLNIGCPDQGYSDCGTSDYRNAEGTSFAAPQVSAAAAVLFA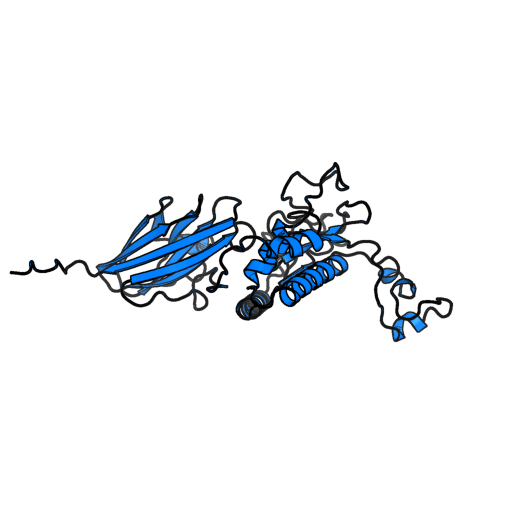ADPSLANSQVSFILERAADDVNATNGCPRCGLLRDQLSGWGRLDVAKAVESLAGPLPPPDQYESNDDAGSQARTVWGKRDRLKATVDYWDDPVDVYRVPLQPSEQLRVQLSAGTGLKLELWQPRTVHVDTRASQRFLIAASTTDRLRFRAPHRGMYYLEVREVSAAFSPYALTLAKSLTGSRAAPQG

Radius of gyration: 23.45 Å; Cα contacts (8 Å, |Δi|>4): 766; chains: 1; bounding box: 63×46×80 Å

Mean predicted aligned error: 6.32 Å

Secondary structure (DSSP, 8-state):
---TTT----HHHHHHHHHHHHTT--EEEE--B-TTSSSSS-SSPPTTTTSTTEEEEEEE-TTSPPPTTB---TTT--EEEE-BS---B--HHHHTT-TT-SSTTBGGGS-HHHHT-BSHHHHHHHHHHHHHHHHHH-TT--HHHHHHHHHHTSB---TTTT-TT--SSSBTTTBT-B--HHHHHHHTTSPPPPPP-S-S--STTTTSEE--SSEEEEEEEEETTTB-EEEEEEEE-TTEEEEEEEES-SSEEEEEE-TT---SSSGGGGGGEEEEESSSEEEEE-SS-EEEEEEEEE-SSSEEEEEEEEEEEETT-PPPP--

Solvent-accessible surface area (backbone atoms only — not comparable to full-atom values): 16826 Å² total; per-residue (Å²): 134,93,51,84,91,76,54,80,81,44,73,68,57,54,50,51,52,42,51,43,43,58,72,56,44,75,44,62,24,32,12,35,65,19,83,84,48,100,49,75,50,23,75,51,34,33,83,69,3,59,38,75,71,28,47,5,15,13,19,18,35,91,65,41,25,64,50,63,42,31,16,18,12,84,56,31,23,40,25,15,25,65,10,42,68,53,86,47,81,34,65,47,85,64,10,61,78,38,77,88,44,88,57,64,29,22,16,78,22,39,57,81,78,36,45,60,21,61,36,10,74,57,6,20,57,54,56,49,49,43,49,50,51,46,42,71,75,41,76,82,66,43,31,64,43,48,55,50,38,50,38,73,31,21,46,61,41,17,59,91,67,34,11,77,86,37,45,80,62,69,30,32,58,33,9,29,8,34,68,33,63,65,52,31,57,57,49,70,81,50,88,73,72,79,59,60,84,57,56,64,14,62,34,45,62,86,59,13,46,70,55,66,82,49,60,50,77,48,67,42,59,34,26,40,68,55,38,31,40,44,24,32,31,38,71,42,47,58,57,22,31,43,39,39,36,53,41,70,51,85,52,48,32,39,36,31,32,40,59,84,56,59,51,78,85,46,80,82,38,57,82,39,56,75,47,74,23,82,52,56,49,46,77,48,65,30,86,52,68,41,53,26,34,42,33,44,30,45,77,37,99,48,77,33,59,34,34,43,37,42,39,50,43,66,81,78,77,71,78,74,80,87,125

Foldseek 3Di:
DPDPVPPPDDPVLLVVLQVCLLVQDQAEDEQFFCPPPPDWPAAGGDPPLPHFRYAYEFAADPLQAGDRRRYWYLFRHAFYEHFWQDKDFDPLVQLVVQVPDPPRRIQCSHDPCSNGPGGSVRTRVVLVVLLVVQCVLPVVDGSVQSSVLQRQLADFGDCVRGYPPGDGAAGGRGRRYYGDSVSSSVCVVDDTDDDANLPPQQFPDDSAAEDDDFKDKDKHKAAQRRRFKGKHKYWDAAQKKKKKFKDWDDQKKKWKFAAPGGGPPDPVRPVRTDDIDPDRIDMDTHNHTHTMMIMIGRPDRDMIIMMMMMGIDRPPDPPDPDD